Protein AF-A0A1S3JLF3-F1 (afdb_monomer_lite)

Structure (mmCIF, N/CA/C/O backbone):
data_AF-A0A1S3JLF3-F1
#
_entry.id   AF-A0A1S3JLF3-F1
#
loop_
_atom_site.group_PDB
_atom_site.id
_atom_site.type_symbol
_atom_site.label_atom_id
_atom_site.label_alt_id
_atom_site.label_comp_id
_atom_site.label_asym_id
_atom_site.label_entity_id
_atom_site.label_seq_id
_atom_site.pdbx_PDB_ins_code
_atom_site.Cartn_x
_atom_site.Cartn_y
_atom_site.Cartn_z
_atom_site.occupancy
_atom_site.B_iso_or_equiv
_atom_site.auth_seq_id
_atom_site.auth_comp_id
_atom_site.auth_asym_id
_atom_site.auth_atom_id
_atom_site.pdbx_PDB_model_num
ATOM 1 N N . MET A 1 1 ? -11.116 1.726 -3.696 1.00 61.88 1 MET A N 1
ATOM 2 C CA . MET A 1 1 ? -10.533 3.091 -3.744 1.00 61.88 1 MET A CA 1
ATOM 3 C C . MET A 1 1 ? -11.151 3.714 -4.976 1.00 61.88 1 MET A C 1
ATOM 5 O O . MET A 1 1 ? -11.119 3.044 -5.987 1.00 61.88 1 MET A O 1
ATOM 9 N N . GLY A 1 2 ? -11.770 4.895 -4.919 1.00 70.56 2 GLY A N 1
ATOM 10 C CA . GLY A 1 2 ? -12.435 5.440 -6.114 1.00 70.56 2 GLY A CA 1
ATOM 11 C C . GLY A 1 2 ? -11.481 5.612 -7.305 1.00 70.56 2 GLY A C 1
ATOM 12 O O . GLY A 1 2 ? -10.274 5.402 -7.185 1.00 70.56 2 GLY A O 1
ATOM 13 N N . GLU A 1 3 ? -12.021 6.014 -8.448 1.00 77.12 3 GLU A N 1
ATOM 14 C CA . GLU A 1 3 ? -11.218 6.450 -9.591 1.00 77.12 3 GLU A CA 1
ATOM 15 C C . GLU A 1 3 ? -10.230 7.557 -9.171 1.00 77.12 3 GLU A C 1
ATOM 17 O O . GLU A 1 3 ? -10.605 8.509 -8.480 1.00 77.12 3 GLU A O 1
ATOM 22 N N . PHE A 1 4 ? -8.965 7.445 -9.575 1.00 83.88 4 PHE A N 1
ATOM 23 C CA . PHE A 1 4 ? -7.950 8.457 -9.279 1.00 83.88 4 PHE A CA 1
ATOM 24 C C . PHE A 1 4 ? -6.944 8.618 -10.417 1.00 83.88 4 PHE A C 1
ATOM 26 O O . PHE A 1 4 ? -6.690 7.692 -11.189 1.00 83.88 4 PHE A O 1
ATOM 33 N N . ALA A 1 5 ? -6.339 9.803 -10.475 1.00 87.62 5 ALA A N 1
ATOM 34 C CA . ALA A 1 5 ? -5.175 10.095 -11.300 1.00 87.62 5 ALA A CA 1
ATOM 35 C C . ALA A 1 5 ? -3.932 10.172 -10.410 1.00 87.62 5 ALA A C 1
ATOM 37 O O . ALA A 1 5 ? -3.980 10.752 -9.320 1.00 87.62 5 ALA A O 1
ATOM 38 N N . ALA A 1 6 ? -2.833 9.574 -10.858 1.00 88.44 6 ALA A N 1
ATOM 39 C CA . ALA A 1 6 ? -1.569 9.577 -10.136 1.00 88.44 6 ALA A CA 1
ATOM 40 C C . ALA A 1 6 ? -0.388 9.694 -11.097 1.00 88.44 6 ALA A C 1
ATOM 42 O O . ALA A 1 6 ? -0.471 9.320 -12.265 1.00 88.44 6 ALA A O 1
ATOM 43 N N . VAL A 1 7 ? 0.731 10.178 -10.560 1.00 90.56 7 VAL A N 1
ATOM 44 C CA . VAL A 1 7 ? 2.034 10.129 -11.219 1.00 90.56 7 VAL A CA 1
ATOM 45 C C . VAL A 1 7 ? 2.922 9.196 -10.407 1.00 90.56 7 VAL A C 1
ATOM 47 O O . VAL A 1 7 ? 3.246 9.505 -9.260 1.00 90.56 7 VAL A O 1
ATOM 50 N N . LEU A 1 8 ? 3.307 8.054 -10.981 1.00 89.38 8 LEU A N 1
ATOM 51 C CA . LEU A 1 8 ? 4.227 7.102 -10.353 1.00 89.38 8 LEU A CA 1
ATOM 52 C C . LEU A 1 8 ? 5.498 7.014 -11.193 1.00 89.38 8 LEU A C 1
ATOM 54 O O . LEU A 1 8 ? 5.434 6.708 -12.379 1.00 89.38 8 LEU A O 1
ATOM 58 N N . ASN A 1 9 ? 6.652 7.311 -10.593 1.00 85.69 9 ASN A N 1
ATOM 59 C CA . ASN A 1 9 ? 7.952 7.322 -11.281 1.00 85.69 9 ASN A CA 1
ATOM 60 C C . ASN A 1 9 ? 7.961 8.149 -12.586 1.00 85.69 9 ASN A C 1
ATOM 62 O O . ASN A 1 9 ? 8.591 7.769 -13.568 1.00 85.69 9 ASN A O 1
ATOM 66 N N . GLY A 1 10 ? 7.241 9.277 -12.605 1.00 87.88 10 GLY A N 1
ATOM 67 C CA . GLY A 1 10 ? 7.128 10.156 -13.777 1.00 87.88 10 GLY A CA 1
ATOM 68 C C . GLY A 1 10 ? 6.094 9.720 -14.820 1.00 87.88 10 GLY A C 1
ATOM 69 O O . GLY A 1 10 ? 5.922 10.415 -15.816 1.00 87.88 10 GLY A O 1
ATOM 70 N N . VAL A 1 11 ? 5.381 8.613 -14.594 1.00 89.12 11 VAL A N 1
ATOM 71 C CA . VAL A 1 11 ? 4.305 8.135 -15.468 1.00 89.12 11 VAL A CA 1
ATOM 72 C C . VAL A 1 11 ? 2.967 8.606 -14.919 1.00 89.12 11 VAL A C 1
ATOM 74 O O . VAL A 1 11 ? 2.554 8.181 -13.839 1.00 89.12 11 VAL A O 1
ATOM 77 N N . GLU A 1 12 ? 2.296 9.488 -15.654 1.00 90.12 12 GLU A N 1
ATOM 78 C CA . GLU A 1 12 ? 0.919 9.888 -15.366 1.00 90.12 12 GLU A CA 1
ATOM 79 C C . GLU A 1 12 ? -0.052 8.835 -15.894 1.00 90.12 12 GLU A C 1
ATOM 81 O O . GLU A 1 12 ? -0.019 8.482 -17.071 1.00 90.12 12 GLU A O 1
ATOM 86 N N . PHE A 1 13 ? -0.945 8.357 -15.036 1.00 87.62 13 PHE A N 1
ATOM 87 C CA . PHE A 1 13 ? -2.006 7.442 -15.430 1.00 87.62 13 PHE A CA 1
ATOM 88 C C . PHE A 1 13 ? -3.284 7.736 -14.652 1.00 87.62 13 PHE A C 1
ATOM 90 O O . PHE A 1 13 ? -3.270 8.319 -13.562 1.00 87.62 13 PHE A O 1
ATOM 97 N N . ARG A 1 14 ? -4.405 7.304 -15.223 1.00 86.38 14 ARG A N 1
ATOM 98 C CA . ARG A 1 14 ? -5.719 7.403 -14.594 1.00 86.38 14 ARG A CA 1
ATOM 99 C C . ARG A 1 14 ? -6.306 6.016 -14.486 1.00 86.38 14 ARG A C 1
ATOM 101 O O . ARG A 1 14 ? -6.388 5.293 -15.477 1.00 86.38 14 ARG A O 1
ATOM 108 N N . THR A 1 15 ? -6.689 5.651 -13.276 1.00 83.00 15 THR A N 1
ATOM 109 C CA . THR A 1 15 ? -7.354 4.376 -13.031 1.00 83.00 15 THR A CA 1
ATOM 110 C C . THR A 1 15 ? -8.798 4.439 -13.514 1.00 83.00 15 THR A C 1
ATOM 112 O O . THR A 1 15 ? -9.354 5.526 -13.672 1.00 83.00 15 THR A O 1
ATOM 115 N N . ARG A 1 16 ? -9.398 3.274 -13.767 1.00 78.69 16 ARG A N 1
ATOM 116 C CA . ARG A 1 16 ? -10.858 3.158 -13.879 1.00 78.69 16 ARG A CA 1
ATOM 117 C C . ARG A 1 16 ? -11.472 3.200 -12.475 1.00 78.69 16 ARG A C 1
ATOM 119 O O . ARG A 1 16 ? -10.749 3.352 -11.484 1.00 78.69 16 ARG A O 1
ATOM 126 N N . HIS A 1 17 ? -12.788 3.050 -12.350 1.00 78.38 17 HIS A N 1
ATOM 127 C CA . HIS A 1 17 ? -13.365 2.830 -11.024 1.00 78.38 17 HIS A CA 1
ATOM 128 C C . HIS A 1 17 ? -12.768 1.554 -10.411 1.00 78.38 17 HIS A C 1
ATOM 130 O O . HIS A 1 17 ? -12.841 0.486 -11.021 1.00 78.38 17 HIS A O 1
ATOM 136 N N . ASN A 1 18 ? -12.166 1.659 -9.219 1.00 72.81 18 ASN A N 1
ATOM 137 C CA . ASN A 1 18 ? -11.608 0.499 -8.519 1.00 72.81 18 ASN A CA 1
ATOM 138 C C . ASN A 1 18 ? -12.532 0.087 -7.370 1.00 72.81 18 ASN A C 1
ATOM 140 O O . ASN A 1 18 ? -12.678 0.800 -6.367 1.00 72.81 18 ASN A O 1
ATOM 144 N N . ASP A 1 19 ? -13.140 -1.089 -7.494 1.00 67.69 19 ASP A N 1
ATOM 145 C CA . ASP A 1 19 ? -13.949 -1.641 -6.416 1.00 67.69 19 ASP A CA 1
ATOM 146 C C . ASP A 1 19 ? -13.109 -1.895 -5.151 1.00 67.69 19 ASP A C 1
ATOM 148 O O . ASP A 1 19 ? -11.889 -2.073 -5.168 1.00 67.69 19 ASP A O 1
ATOM 152 N N . TYR A 1 20 ? -13.773 -1.851 -3.999 1.00 64.56 20 TYR A N 1
ATOM 153 C CA . TYR A 1 20 ? -13.138 -1.933 -2.686 1.00 64.56 20 TYR A CA 1
ATOM 154 C C . TYR A 1 20 ? -12.968 -3.391 -2.244 1.00 64.56 20 TYR A C 1
ATOM 156 O O . TYR A 1 20 ? -13.627 -3.825 -1.301 1.00 64.56 20 TYR A O 1
ATOM 164 N N . LYS A 1 21 ? -12.085 -4.147 -2.902 1.00 76.38 21 LYS A N 1
ATOM 165 C CA . LYS A 1 21 ? -11.651 -5.454 -2.387 1.00 76.38 21 LYS A CA 1
ATOM 166 C C . LYS A 1 21 ? -10.359 -5.344 -1.587 1.00 76.38 21 LYS A C 1
ATOM 168 O O . LYS A 1 21 ? -9.419 -4.659 -1.983 1.00 76.38 21 LYS A O 1
ATOM 173 N N . PHE A 1 22 ? -10.307 -6.060 -0.467 1.00 84.62 22 PHE A N 1
ATOM 174 C CA . PHE A 1 22 ? -9.083 -6.258 0.306 1.00 84.62 22 PHE A CA 1
ATOM 175 C C . PHE A 1 22 ? -8.376 -7.521 -0.182 1.00 84.62 22 PHE A C 1
ATOM 177 O O . PHE A 1 22 ? -8.539 -8.593 0.392 1.00 84.62 22 PHE A O 1
ATOM 184 N N . VAL A 1 23 ? -7.591 -7.375 -1.245 1.00 90.12 23 VAL A N 1
ATOM 185 C CA . VAL A 1 23 ? -6.806 -8.458 -1.852 1.00 90.12 23 VAL A CA 1
ATOM 186 C C . VAL A 1 23 ? -5.322 -8.314 -1.529 1.00 90.12 23 VAL A C 1
ATOM 188 O O . VAL A 1 23 ? -4.817 -7.206 -1.344 1.00 90.12 23 VAL A O 1
ATOM 191 N N . MET A 1 24 ? -4.615 -9.437 -1.469 1.00 91.94 24 MET A N 1
ATOM 192 C CA . MET A 1 24 ? -3.173 -9.535 -1.251 1.00 91.94 24 MET A CA 1
ATOM 193 C C . MET A 1 24 ? -2.523 -10.451 -2.300 1.00 91.94 24 MET A C 1
ATOM 195 O O . MET A 1 24 ? -3.225 -11.239 -2.931 1.00 91.94 24 MET A O 1
ATOM 199 N N . PRO A 1 25 ? -1.194 -10.389 -2.503 1.00 92.31 25 PRO A N 1
ATOM 200 C CA . PRO A 1 25 ? -0.485 -11.373 -3.323 1.00 92.31 25 PRO A CA 1
ATOM 201 C C . PRO A 1 25 ? -0.684 -12.800 -2.793 1.00 92.31 25 PRO A C 1
ATOM 203 O O . PRO A 1 25 ? -0.712 -13.008 -1.576 1.00 92.31 25 PRO A O 1
ATOM 206 N N . CYS A 1 26 ? -0.763 -13.790 -3.683 1.00 92.44 26 CYS A N 1
ATOM 207 C CA . CYS A 1 26 ? -0.945 -15.189 -3.291 1.00 92.44 26 CYS A CA 1
ATOM 208 C C . CYS A 1 26 ? 0.161 -15.683 -2.347 1.00 92.44 26 CYS A C 1
ATOM 210 O O . CYS A 1 26 ? 1.356 -15.525 -2.608 1.00 92.44 26 CYS A O 1
ATOM 212 N N . ARG A 1 27 ? -0.210 -16.347 -1.247 1.00 91.38 27 ARG A N 1
ATOM 213 C CA . ARG A 1 27 ? 0.778 -16.824 -0.252 1.00 91.38 27 ARG A CA 1
ATOM 214 C C . ARG A 1 27 ? 1.584 -18.023 -0.721 1.00 91.38 27 ARG A C 1
ATOM 216 O O . ARG A 1 27 ? 2.700 -18.230 -0.253 1.00 91.38 27 ARG A O 1
ATOM 223 N N . ARG A 1 28 ? 0.977 -18.864 -1.561 1.00 91.75 28 ARG A N 1
ATOM 224 C CA . ARG A 1 28 ? 1.501 -20.194 -1.919 1.00 91.75 28 ARG A CA 1
ATOM 225 C C . ARG A 1 28 ? 1.834 -20.350 -3.398 1.00 91.75 28 ARG A C 1
ATOM 227 O O . ARG A 1 28 ? 2.591 -21.256 -3.727 1.00 91.75 28 ARG A O 1
ATOM 234 N N . SER A 1 29 ? 1.289 -19.498 -4.265 1.00 89.88 29 SER A N 1
ATOM 235 C CA . SER A 1 29 ? 1.547 -19.560 -5.703 1.00 89.88 29 SER A CA 1
ATOM 236 C C . SER A 1 29 ? 2.646 -18.581 -6.118 1.00 89.88 29 SER A C 1
ATOM 238 O O . SER A 1 29 ? 2.734 -17.474 -5.585 1.00 89.88 29 SER A O 1
ATOM 240 N N . LYS A 1 30 ? 3.468 -19.001 -7.083 1.00 85.25 30 LYS A N 1
ATOM 241 C CA . LYS A 1 30 ? 4.426 -18.153 -7.810 1.00 85.25 30 LYS A CA 1
ATOM 242 C C . LYS A 1 30 ? 3.855 -17.632 -9.128 1.00 85.25 30 LYS A C 1
ATOM 244 O O . LYS A 1 30 ? 4.580 -16.993 -9.880 1.00 85.25 30 LYS A O 1
ATOM 249 N N . ASP A 1 31 ? 2.591 -17.930 -9.423 1.00 86.94 31 ASP A N 1
ATOM 250 C CA . ASP A 1 31 ? 1.962 -17.486 -10.659 1.00 86.94 31 ASP A CA 1
ATOM 251 C C . ASP A 1 31 ? 1.945 -15.960 -10.690 1.00 86.94 31 ASP A C 1
ATOM 253 O O . ASP A 1 31 ? 1.540 -15.294 -9.728 1.00 86.94 31 ASP A O 1
ATOM 257 N N . PHE A 1 32 ? 2.422 -15.414 -11.800 1.00 83.75 32 PHE A N 1
ATOM 258 C CA . PHE A 1 32 ? 2.527 -13.981 -12.000 1.00 83.75 32 PHE A CA 1
ATOM 259 C C . PHE A 1 32 ? 1.159 -13.317 -11.797 1.00 83.75 32 PHE A C 1
ATOM 261 O O . PHE A 1 32 ? 0.152 -13.798 -12.309 1.00 83.75 32 PHE A O 1
ATOM 268 N N . HIS A 1 33 ? 1.126 -12.231 -11.018 1.00 84.25 33 HIS A N 1
ATOM 269 C CA . HIS A 1 33 ? -0.097 -11.489 -10.646 1.00 84.25 33 HIS A CA 1
ATOM 270 C C . HIS A 1 33 ? -1.132 -12.248 -9.815 1.00 84.25 33 HIS A C 1
ATOM 272 O O . HIS A 1 33 ? -2.201 -11.697 -9.568 1.00 84.25 33 HIS A O 1
ATOM 278 N N . CYS A 1 34 ? -0.840 -13.449 -9.323 1.00 88.44 34 CYS A N 1
ATOM 279 C CA . CYS A 1 34 ? -1.793 -14.162 -8.481 1.00 88.44 34 CYS A CA 1
ATOM 280 C C . CYS A 1 34 ? -2.175 -13.330 -7.244 1.00 88.44 34 CYS A C 1
ATOM 282 O O . CYS A 1 34 ? -1.322 -12.913 -6.450 1.00 88.44 34 CYS A O 1
ATOM 284 N N . THR A 1 35 ? -3.476 -13.124 -7.064 1.00 89.88 35 THR A N 1
ATOM 285 C CA . THR A 1 35 ? -4.066 -12.452 -5.906 1.00 89.88 35 THR A CA 1
ATOM 286 C C . THR A 1 35 ? -5.000 -13.392 -5.151 1.00 89.88 35 THR A C 1
ATOM 288 O O . THR A 1 35 ? -5.595 -14.310 -5.711 1.00 89.88 35 THR A O 1
ATOM 291 N N . GLU A 1 36 ? -5.125 -13.165 -3.850 1.00 91.69 36 GLU A N 1
ATOM 292 C CA . GLU A 1 36 ? -6.079 -13.842 -2.975 1.00 91.69 36 GLU A CA 1
ATOM 293 C C . GLU A 1 36 ? -6.720 -12.821 -2.026 1.00 91.69 36 GLU A C 1
ATOM 295 O O . GLU A 1 36 ? -6.126 -11.781 -1.722 1.00 91.69 36 GLU A O 1
ATOM 300 N N . ASP A 1 37 ? -7.925 -13.102 -1.536 1.00 91.56 37 ASP A N 1
ATOM 301 C CA . ASP A 1 37 ? -8.560 -12.255 -0.525 1.00 91.56 37 ASP A CA 1
ATOM 302 C C . ASP A 1 37 ? -7.759 -12.275 0.782 1.00 91.56 37 ASP A C 1
ATOM 304 O O . ASP A 1 37 ? -7.288 -13.322 1.241 1.00 91.56 37 ASP A O 1
ATOM 308 N N . ILE A 1 38 ? -7.638 -11.114 1.431 1.00 90.50 38 ILE A N 1
ATOM 309 C CA . ILE A 1 38 ? -7.085 -11.055 2.782 1.00 90.50 38 ILE A CA 1
ATOM 310 C C . ILE A 1 38 ? -8.050 -11.802 3.707 1.00 90.50 38 ILE A C 1
ATOM 312 O O . ILE A 1 38 ? -9.204 -11.388 3.846 1.00 90.50 38 ILE A O 1
ATOM 316 N N . PRO A 1 39 ? -7.602 -12.874 4.385 1.00 88.44 39 PRO A N 1
ATOM 317 C CA . PRO A 1 39 ? -8.471 -13.625 5.265 1.00 88.44 39 PRO A CA 1
ATOM 318 C C . PRO A 1 39 ? -8.900 -12.736 6.423 1.00 88.44 39 PRO A C 1
ATOM 320 O O . PRO A 1 39 ? -8.069 -12.111 7.096 1.00 88.44 39 PRO A O 1
ATOM 323 N N . PHE A 1 40 ? -10.205 -12.715 6.671 1.00 88.31 40 PHE A N 1
ATOM 324 C CA . PHE A 1 40 ? -10.742 -12.087 7.862 1.00 88.31 40 PHE A CA 1
ATOM 325 C C . PHE A 1 40 ? -10.176 -12.781 9.104 1.00 88.31 40 PHE A C 1
ATOM 327 O O . PHE A 1 40 ? -10.032 -14.007 9.117 1.00 88.31 40 PHE A O 1
ATOM 334 N N . PRO A 1 41 ? -9.830 -12.018 10.149 1.00 89.31 41 PRO A N 1
ATOM 335 C CA . PRO A 1 41 ? -9.389 -12.615 11.392 1.00 89.31 41 PRO A CA 1
ATOM 336 C C . PRO A 1 41 ? -10.529 -13.403 12.036 1.00 89.31 41 PRO A C 1
ATOM 338 O O . 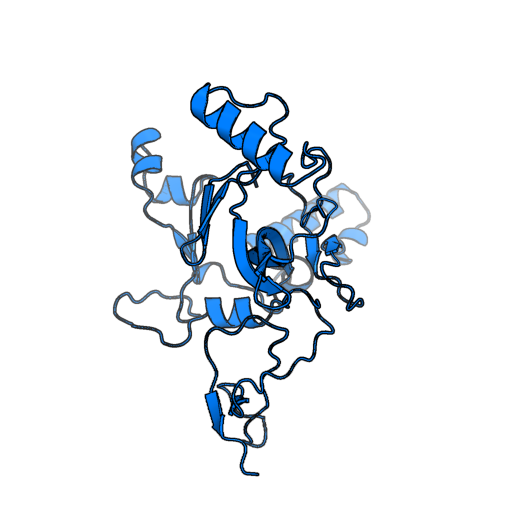PRO A 1 41 ? -11.695 -13.006 11.977 1.00 89.31 41 PRO A O 1
ATOM 341 N N . ASP A 1 42 ? -10.176 -14.502 12.697 1.00 90.94 42 ASP A N 1
ATOM 342 C CA . ASP A 1 42 ? -11.134 -15.255 13.493 1.00 90.94 42 ASP A CA 1
ATOM 343 C C . ASP A 1 42 ? -11.682 -14.404 14.643 1.00 90.94 42 ASP A C 1
ATOM 345 O O . ASP A 1 42 ? -10.987 -13.575 15.231 1.00 90.94 42 ASP A O 1
ATOM 349 N N . VAL A 1 43 ? -12.944 -14.638 15.004 1.00 91.62 43 VAL A N 1
ATOM 350 C CA . VAL A 1 43 ? -13.515 -14.045 16.218 1.00 91.62 43 VAL A CA 1
ATOM 351 C C . VAL A 1 43 ? -12.820 -14.663 17.441 1.00 91.62 43 VAL A C 1
ATOM 353 O O . VAL A 1 43 ? -12.761 -15.899 17.510 1.00 91.62 43 VAL A O 1
ATOM 356 N N . PRO A 1 44 ? -12.355 -13.851 18.415 1.00 93.81 44 PRO A N 1
ATOM 357 C CA . PRO A 1 44 ? -11.697 -14.353 19.617 1.00 93.81 44 PRO A CA 1
ATOM 358 C C . PRO A 1 44 ? -12.522 -15.446 20.323 1.00 93.81 44 PRO A C 1
ATOM 360 O O . PRO A 1 44 ? -13.734 -15.263 20.510 1.00 93.81 44 PRO A O 1
ATOM 363 N N . PRO A 1 45 ? -11.919 -16.577 20.742 1.00 93.94 45 PRO A N 1
ATOM 364 C CA . PRO A 1 45 ? -12.623 -17.642 21.454 1.00 93.94 45 PRO A CA 1
ATOM 365 C C . PRO A 1 45 ? -13.336 -17.151 22.716 1.00 93.94 45 PRO A C 1
ATOM 367 O O . PRO A 1 45 ? -14.410 -17.642 23.045 1.00 93.94 45 PRO A O 1
ATOM 370 N N . GLU A 1 46 ? -12.789 -16.140 23.391 1.00 92.50 46 GLU A N 1
ATOM 371 C CA . GLU A 1 46 ? -13.373 -15.509 24.576 1.00 92.50 46 GLU A CA 1
ATOM 372 C C . GLU A 1 46 ? -14.750 -14.904 24.293 1.00 92.50 46 GLU A C 1
ATOM 374 O O . GLU A 1 46 ? -15.597 -14.879 25.184 1.00 92.50 46 GLU A O 1
ATOM 379 N N . VAL A 1 47 ? -14.983 -14.455 23.054 1.00 93.56 47 VAL A N 1
ATOM 380 C CA . VAL A 1 47 ? -16.295 -14.012 22.580 1.00 93.56 47 VAL A CA 1
ATOM 381 C C . VAL A 1 47 ? -17.160 -15.233 22.279 1.00 93.56 47 VAL A C 1
ATOM 383 O O . VAL A 1 47 ? -18.241 -15.349 22.841 1.00 93.56 47 VAL A O 1
ATOM 386 N N . LYS A 1 48 ? -16.690 -16.180 21.452 1.00 92.69 48 LYS A N 1
ATOM 387 C CA . LYS A 1 48 ? -17.494 -17.351 21.033 1.00 92.69 48 LYS A CA 1
ATOM 388 C C . LYS A 1 48 ? -17.968 -18.219 22.206 1.00 92.69 48 LYS A C 1
ATOM 390 O O . LYS A 1 48 ? -19.051 -18.788 22.134 1.00 92.69 48 LYS A O 1
ATOM 395 N N . ASN A 1 49 ? -17.184 -18.289 23.279 1.00 95.00 49 ASN A N 1
ATOM 396 C CA . ASN A 1 49 ? -17.454 -19.128 24.445 1.00 95.00 49 ASN A CA 1
ATOM 397 C C . ASN A 1 49 ? -18.469 -18.523 25.433 1.00 95.00 49 ASN A C 1
ATOM 399 O O . ASN A 1 49 ? -18.785 -19.163 26.436 1.00 95.00 49 ASN A O 1
ATOM 403 N N . LYS A 1 50 ? -18.976 -17.302 25.203 1.00 95.12 50 LYS A N 1
ATOM 404 C CA . LYS A 1 50 ? -20.044 -16.732 26.042 1.00 95.12 50 LYS A CA 1
ATOM 405 C C . LYS A 1 50 ? -21.379 -17.422 25.773 1.00 95.12 50 LYS A C 1
ATOM 407 O O . LYS A 1 50 ? -21.676 -17.786 24.635 1.00 95.12 50 LYS A O 1
ATOM 412 N N . ALA A 1 51 ? -22.195 -17.555 26.818 1.00 94.50 51 ALA A N 1
ATOM 413 C CA . ALA A 1 51 ? -23.432 -18.331 26.774 1.00 94.50 51 ALA A CA 1
ATOM 414 C C . ALA A 1 51 ? -24.567 -17.612 26.028 1.00 94.50 51 ALA A C 1
ATOM 416 O O . ALA A 1 51 ? -25.419 -18.264 25.427 1.00 94.50 51 ALA A O 1
ATOM 417 N N . THR A 1 52 ? -24.588 -16.276 26.056 1.00 96.25 52 THR A N 1
ATOM 418 C CA . THR A 1 52 ? -25.639 -15.469 25.419 1.00 96.25 52 THR A CA 1
ATOM 419 C C . THR A 1 52 ? -25.073 -14.493 24.396 1.00 96.25 52 THR A C 1
ATOM 421 O O . THR A 1 52 ? -23.960 -13.989 24.539 1.00 96.25 52 THR A O 1
ATOM 424 N N . VAL A 1 53 ? -25.869 -14.153 23.380 1.00 94.81 53 VAL A N 1
ATOM 425 C CA . VAL A 1 53 ? -25.489 -13.166 22.353 1.00 94.81 53 VAL A CA 1
ATOM 426 C C . VAL A 1 53 ? -25.181 -11.800 22.980 1.00 94.81 53 VAL A C 1
ATOM 428 O O . VAL A 1 53 ? -24.270 -11.101 22.547 1.00 94.81 53 VAL A O 1
ATOM 431 N N . GLN A 1 54 ? -25.897 -11.413 24.036 1.00 96.56 54 GLN A N 1
ATOM 432 C CA . GLN A 1 54 ? -25.673 -10.158 24.752 1.00 96.56 54 GLN A CA 1
ATOM 433 C C . GLN A 1 54 ? -24.291 -10.127 25.417 1.00 96.56 54 GLN A C 1
ATOM 435 O O . GLN A 1 54 ? -23.594 -9.115 25.329 1.00 96.56 54 GLN A O 1
ATOM 440 N N . GLU A 1 55 ? -23.867 -11.235 26.028 1.00 95.62 55 GLU A N 1
ATOM 441 C CA . GLU A 1 55 ? -22.522 -11.378 26.591 1.00 95.62 55 GLU A CA 1
ATOM 442 C C . GLU A 1 55 ? -21.446 -11.415 25.503 1.00 95.62 55 GLU A C 1
ATOM 444 O O . GLU A 1 55 ? -20.392 -10.806 25.683 1.00 95.62 55 GLU A O 1
ATOM 449 N N . GLN A 1 56 ? -21.713 -12.055 24.358 1.00 95.56 56 GLN A N 1
ATOM 450 C CA . GLN A 1 56 ? -20.813 -12.021 23.198 1.00 95.56 56 GLN A CA 1
ATOM 451 C C . GLN A 1 56 ? -20.595 -10.582 22.713 1.00 95.56 56 GLN A C 1
ATOM 453 O O . GLN A 1 56 ? -19.460 -10.156 22.504 1.00 95.56 56 GLN A O 1
ATOM 458 N N . ILE A 1 57 ? -21.671 -9.795 22.589 1.00 95.56 57 ILE A N 1
ATOM 459 C CA . ILE A 1 57 ? -21.598 -8.381 22.196 1.00 95.56 57 ILE A CA 1
ATOM 460 C C . ILE A 1 57 ? -20.831 -7.564 23.241 1.00 95.56 57 ILE A C 1
ATOM 462 O O . ILE A 1 57 ? -20.014 -6.717 22.876 1.00 95.56 57 ILE A O 1
ATOM 466 N N . ALA A 1 58 ? -21.096 -7.782 24.531 1.00 96.12 58 ALA A N 1
ATOM 467 C CA . ALA A 1 58 ? -20.400 -7.085 25.608 1.00 96.12 58 ALA A CA 1
ATOM 468 C C . ALA A 1 58 ? -18.894 -7.390 25.592 1.00 96.12 58 ALA A C 1
ATOM 470 O O . ALA A 1 58 ? -18.087 -6.468 25.669 1.00 96.12 58 ALA A O 1
ATOM 471 N N . GLU A 1 59 ? -18.519 -8.653 25.398 1.00 96.00 59 GLU A N 1
ATOM 472 C CA . GLU A 1 59 ? -17.125 -9.079 25.286 1.00 96.00 59 GLU A CA 1
ATOM 473 C C . GLU A 1 59 ? -16.453 -8.486 24.044 1.00 96.00 59 GLU A C 1
ATOM 475 O O . GLU A 1 59 ? -15.369 -7.917 24.134 1.00 96.00 59 GLU A O 1
ATOM 480 N N . MET A 1 60 ? -17.119 -8.521 22.888 1.00 95.31 60 MET A N 1
ATOM 481 C CA . MET A 1 60 ? -16.572 -7.942 21.661 1.00 95.31 60 MET A CA 1
ATOM 482 C C . MET A 1 60 ? -16.351 -6.424 21.790 1.00 95.31 60 MET A C 1
ATOM 484 O O . MET A 1 60 ? -15.374 -5.888 21.266 1.00 95.31 60 MET A O 1
ATOM 488 N N . LYS A 1 61 ? -17.206 -5.710 22.537 1.00 95.50 61 LYS A N 1
ATOM 489 C CA . LYS A 1 61 ? -16.986 -4.287 22.853 1.00 95.50 61 LYS A CA 1
ATOM 490 C C . LYS A 1 61 ? -15.706 -4.066 23.659 1.00 95.50 61 LYS A C 1
ATOM 492 O O . LYS A 1 61 ? -15.035 -3.064 23.423 1.00 95.50 61 LYS A O 1
ATOM 497 N N . GLU A 1 62 ? -15.352 -4.967 24.572 1.00 95.69 62 GLU A N 1
ATOM 498 C CA . GLU A 1 62 ? -14.094 -4.882 25.323 1.00 95.69 62 GLU A CA 1
ATOM 499 C C . GLU A 1 62 ? -12.874 -5.068 24.411 1.00 95.69 62 GLU A C 1
ATOM 501 O O . GLU A 1 62 ? -11.920 -4.299 24.518 1.00 95.69 62 GLU A O 1
ATOM 506 N N . TRP A 1 63 ? -12.938 -5.978 23.432 1.00 95.38 63 TRP A N 1
ATOM 507 C CA . TRP A 1 63 ? -11.905 -6.107 22.394 1.00 95.38 63 TRP A CA 1
ATOM 508 C C . TRP A 1 63 ? -11.734 -4.823 21.571 1.00 95.38 63 TRP A C 1
ATOM 510 O O . TRP A 1 63 ? -10.612 -4.358 21.371 1.00 95.38 63 TRP A O 1
ATOM 520 N N . PHE A 1 64 ? -12.835 -4.193 21.148 1.00 94.88 64 PHE A N 1
ATOM 521 C CA . PHE A 1 64 ? -12.769 -2.914 20.432 1.00 94.88 64 PHE A CA 1
ATOM 522 C C . PHE A 1 64 ? -12.241 -1.766 21.301 1.00 94.88 64 PHE A C 1
ATOM 524 O O . PHE A 1 64 ? -11.511 -0.910 20.798 1.00 94.88 64 PHE A O 1
ATOM 531 N N . LYS A 1 65 ? -12.580 -1.728 22.597 1.00 94.94 65 LYS A N 1
ATOM 532 C CA . LYS A 1 65 ? -12.025 -0.744 23.541 1.00 94.94 65 LYS A CA 1
ATOM 533 C C . LYS A 1 65 ? -10.521 -0.937 23.725 1.00 94.94 65 LYS A C 1
ATOM 535 O O . LYS A 1 65 ? -9.793 0.052 23.684 1.00 94.94 65 LYS A O 1
ATOM 540 N N . ALA A 1 66 ? -10.066 -2.181 23.877 1.00 94.81 66 ALA A N 1
ATOM 541 C CA . ALA A 1 66 ? -8.649 -2.516 23.981 1.00 94.81 66 ALA A CA 1
ATOM 542 C C . ALA A 1 66 ? -7.877 -2.074 22.729 1.00 94.81 66 ALA A C 1
ATOM 544 O O . ALA A 1 66 ? -6.869 -1.384 22.849 1.00 94.81 66 ALA A O 1
ATOM 545 N N . TRP A 1 67 ? -8.402 -2.355 21.530 1.00 93.62 67 TRP A N 1
ATOM 546 C CA . TRP A 1 67 ? -7.815 -1.881 20.270 1.00 93.62 67 TRP A CA 1
ATOM 547 C C . TRP A 1 67 ? -7.783 -0.348 20.170 1.00 93.62 67 TRP A C 1
ATOM 549 O O . TRP A 1 67 ? -6.737 0.232 19.874 1.00 93.62 67 TRP A O 1
ATOM 559 N N . LYS A 1 68 ? -8.903 0.324 20.475 1.00 92.12 68 LYS A N 1
ATOM 560 C CA . LYS A 1 68 ? -9.007 1.792 20.440 1.00 92.12 68 LYS A CA 1
ATOM 561 C C . LYS A 1 68 ? -7.995 2.464 21.371 1.00 92.12 68 LYS A C 1
ATOM 563 O O . LYS A 1 68 ? -7.398 3.468 20.993 1.00 92.12 68 LYS A O 1
ATOM 568 N N . ASN A 1 69 ? -7.822 1.920 22.573 1.00 93.31 69 ASN A N 1
ATOM 569 C CA . ASN A 1 69 ? -6.913 2.455 23.587 1.00 93.31 69 ASN A CA 1
ATOM 570 C C . ASN A 1 69 ? -5.490 1.885 23.475 1.00 93.31 69 ASN A C 1
ATOM 572 O O . ASN A 1 69 ? -4.629 2.263 24.262 1.00 93.31 69 ASN A O 1
ATOM 576 N N . GLN A 1 70 ? -5.244 0.991 22.512 1.00 91.81 70 GLN A N 1
ATOM 577 C CA . GLN A 1 70 ? -3.977 0.287 22.312 1.00 91.81 70 GLN A CA 1
ATOM 578 C C . GLN A 1 70 ? -3.496 -0.485 23.560 1.00 91.81 70 GLN A C 1
ATOM 580 O O . GLN A 1 70 ? -2.300 -0.721 23.729 1.00 91.81 70 GLN A O 1
ATOM 585 N N . ASP A 1 71 ? -4.427 -0.933 24.408 1.00 93.06 71 ASP A N 1
ATOM 586 C CA . ASP A 1 71 ? -4.143 -1.652 25.653 1.00 93.06 71 ASP A CA 1
ATOM 587 C C . ASP A 1 71 ? -4.111 -3.169 25.426 1.00 93.06 71 ASP A C 1
ATOM 589 O O . ASP A 1 71 ? -5.145 -3.828 25.314 1.00 93.06 71 ASP A O 1
ATOM 593 N N . LYS A 1 72 ? -2.896 -3.723 25.373 1.00 91.31 72 LYS A N 1
ATOM 594 C CA . LYS A 1 72 ? -2.647 -5.160 25.168 1.00 91.31 72 LYS A CA 1
ATOM 595 C C . LYS A 1 72 ? -2.807 -5.984 26.449 1.00 91.31 72 LYS A C 1
ATOM 597 O O . LYS A 1 72 ? -2.873 -7.206 26.368 1.00 91.31 72 LYS A O 1
ATOM 602 N N . SER A 1 73 ? -2.846 -5.337 27.618 1.00 91.81 73 SER A N 1
ATOM 603 C CA . SER A 1 73 ? -2.893 -6.017 28.918 1.00 91.81 73 SER A CA 1
ATOM 604 C C . SER A 1 73 ? -4.288 -6.549 29.251 1.00 91.81 73 SER A C 1
ATOM 606 O O . SER A 1 73 ? -4.412 -7.635 29.812 1.00 91.81 73 SER A O 1
ATOM 608 N N . HIS A 1 74 ? -5.337 -5.821 28.853 1.00 88.44 74 HIS A N 1
ATOM 609 C CA . HIS A 1 74 ? -6.730 -6.229 29.056 1.00 88.44 74 HIS A CA 1
ATOM 610 C C . HIS A 1 74 ? -7.163 -7.312 28.061 1.00 88.44 74 HIS A C 1
ATOM 612 O O . HIS A 1 74 ? -7.616 -8.396 28.438 1.00 88.44 74 HIS A O 1
ATOM 618 N N . ARG A 1 75 ? -6.997 -7.027 26.765 1.00 91.38 75 ARG A N 1
ATOM 619 C CA . ARG A 1 75 ? -7.255 -7.951 25.656 1.00 91.38 75 ARG A CA 1
ATOM 620 C C . ARG A 1 75 ? -6.175 -7.753 24.603 1.00 91.38 75 ARG A C 1
ATOM 622 O O . ARG A 1 75 ? -6.060 -6.671 24.032 1.00 91.38 75 ARG A O 1
ATOM 629 N N . ASP A 1 76 ? -5.403 -8.798 24.324 1.00 92.88 76 ASP A N 1
ATOM 630 C CA . ASP A 1 76 ? -4.341 -8.736 23.319 1.00 92.88 76 ASP A CA 1
ATOM 631 C C . ASP A 1 76 ? -4.922 -8.748 21.897 1.00 92.88 76 ASP A C 1
ATOM 633 O O . ASP A 1 76 ? -4.962 -9.774 21.210 1.00 92.88 76 ASP A O 1
ATOM 637 N N . TYR A 1 77 ? -5.407 -7.581 21.468 1.00 92.44 77 TYR A N 1
ATOM 638 C CA . TYR A 1 77 ? -6.045 -7.372 20.172 1.00 92.44 77 TYR A CA 1
ATOM 639 C C . TYR A 1 77 ? -5.112 -7.671 18.997 1.00 92.44 77 TYR A C 1
ATOM 641 O O . TYR A 1 77 ? -5.608 -7.965 17.914 1.00 92.44 77 TYR A O 1
ATOM 649 N N . THR A 1 78 ? -3.788 -7.657 19.185 1.00 91.06 78 THR A N 1
ATOM 650 C CA . THR A 1 78 ? -2.808 -7.807 18.092 1.00 91.06 78 THR A CA 1
ATOM 651 C C . THR A 1 78 ? -2.912 -9.149 17.364 1.00 91.06 78 THR A C 1
ATOM 653 O O . THR A 1 78 ? -2.545 -9.262 16.195 1.00 91.06 78 THR A O 1
ATOM 656 N N . LYS A 1 79 ? -3.482 -10.162 18.027 1.00 90.12 79 LYS A N 1
ATOM 657 C CA . LYS A 1 79 ? -3.730 -11.493 17.458 1.00 90.12 79 LYS A CA 1
ATOM 658 C C . LYS A 1 79 ? -4.792 -11.486 16.357 1.00 90.12 79 LYS A C 1
ATOM 660 O O . LYS A 1 79 ? -4.680 -12.251 15.400 1.00 90.12 79 LYS A O 1
ATOM 665 N N . TYR A 1 80 ? -5.796 -10.621 16.488 1.00 91.19 80 TYR A N 1
ATOM 666 C CA . TYR A 1 80 ? -6.982 -10.604 15.626 1.00 91.19 80 TYR A CA 1
ATOM 667 C C . TYR A 1 80 ? -7.074 -9.318 14.795 1.00 91.19 80 TYR A C 1
ATOM 669 O O . TYR A 1 80 ? -7.435 -9.346 13.627 1.00 91.19 80 TYR A O 1
ATOM 677 N N . PHE A 1 81 ? -6.692 -8.175 15.354 1.00 90.81 81 PHE A N 1
ATOM 678 C CA . PHE A 1 81 ? -6.769 -6.870 14.708 1.00 90.81 81 PHE A CA 1
ATOM 679 C C . PHE A 1 81 ? -5.421 -6.556 14.066 1.00 90.81 81 PHE A C 1
ATOM 681 O O . PHE A 1 81 ? -4.567 -5.906 14.667 1.00 90.81 81 PHE A O 1
ATOM 688 N N . LYS A 1 82 ? -5.214 -7.059 12.847 1.00 89.19 82 LYS A N 1
ATOM 689 C CA . LYS A 1 82 ? -3.974 -6.833 12.097 1.00 89.19 82 LYS A CA 1
ATOM 690 C C . LYS A 1 82 ? -4.029 -5.523 11.323 1.00 89.19 82 LYS A C 1
ATOM 692 O O . LYS A 1 82 ? -5.019 -5.224 10.657 1.00 89.19 82 LYS A O 1
ATOM 697 N N . ALA A 1 83 ? -2.937 -4.769 11.378 1.00 90.62 83 ALA A N 1
ATOM 698 C CA . ALA A 1 83 ? -2.740 -3.625 10.503 1.00 90.62 83 ALA A CA 1
ATOM 699 C C . ALA A 1 83 ? -2.487 -4.112 9.066 1.00 90.62 83 ALA A C 1
ATOM 701 O O . ALA A 1 83 ? -1.629 -4.964 8.834 1.00 90.62 83 ALA A O 1
ATOM 702 N N . ASN A 1 84 ? -3.228 -3.559 8.107 1.00 91.88 84 ASN A N 1
ATOM 703 C CA . ASN A 1 84 ? -3.051 -3.832 6.684 1.00 91.88 84 ASN A CA 1
ATOM 704 C C . ASN A 1 84 ? -2.493 -2.584 5.999 1.00 91.88 84 ASN A C 1
ATOM 706 O O . ASN A 1 84 ? -3.063 -1.500 6.130 1.00 91.88 84 ASN A O 1
ATOM 710 N N . LEU A 1 85 ? -1.400 -2.741 5.256 1.00 92.69 85 LEU A N 1
ATOM 711 C CA . LEU A 1 85 ? -0.823 -1.690 4.428 1.00 92.69 85 LEU A CA 1
ATOM 712 C C . LEU A 1 85 ? -1.285 -1.879 2.986 1.00 92.69 85 LEU A C 1
ATOM 714 O O . LEU A 1 85 ? -0.934 -2.873 2.356 1.00 92.69 85 LEU A O 1
ATOM 718 N N . CYS A 1 86 ? -2.069 -0.937 2.470 1.00 91.94 86 CYS A N 1
ATOM 719 C CA . CYS A 1 86 ? -2.488 -0.931 1.073 1.00 91.94 86 CYS A CA 1
ATOM 720 C C . CYS A 1 86 ? -1.573 -0.041 0.237 1.00 91.94 86 CYS A C 1
ATOM 722 O O . CYS A 1 86 ? -1.203 1.053 0.664 1.00 91.94 86 CYS A O 1
ATOM 724 N N . TYR A 1 87 ? -1.212 -0.523 -0.945 1.00 90.88 87 TYR A N 1
ATOM 725 C CA . TYR A 1 87 ? -0.229 0.083 -1.827 1.00 90.88 87 TYR A CA 1
ATOM 726 C C . TYR A 1 87 ? -0.681 -0.002 -3.285 1.00 90.88 87 TYR A C 1
ATOM 728 O O . TYR A 1 87 ? -1.499 -0.839 -3.672 1.00 90.88 87 TYR A O 1
ATOM 736 N N . LEU A 1 88 ? -0.132 0.905 -4.085 1.00 89.75 88 LEU A N 1
ATOM 737 C CA . LEU A 1 88 ? -0.308 0.958 -5.526 1.00 89.75 88 LEU A CA 1
ATOM 738 C C . LEU A 1 88 ? 0.998 0.503 -6.169 1.00 89.75 88 LEU A C 1
ATOM 740 O O . LEU A 1 88 ? 2.028 1.152 -5.993 1.00 89.75 88 LEU A O 1
ATOM 744 N N . GLU A 1 89 ? 0.955 -0.602 -6.901 1.00 88.56 89 GLU A N 1
ATOM 745 C CA . GLU A 1 89 ? 2.064 -1.022 -7.752 1.00 88.56 89 GLU A CA 1
ATOM 746 C C . GLU A 1 89 ? 1.775 -0.579 -9.184 1.00 88.56 89 GLU A C 1
ATOM 748 O O . GLU A 1 89 ? 0.671 -0.787 -9.686 1.00 88.56 89 GLU A O 1
ATOM 753 N N . GLY A 1 90 ? 2.777 -0.003 -9.847 1.00 88.69 90 GLY A N 1
ATOM 754 C CA . GLY A 1 90 ? 2.764 0.245 -11.282 1.00 88.69 90 GLY A CA 1
ATOM 755 C C . GLY A 1 90 ? 4.019 -0.323 -11.936 1.00 88.69 90 GLY A C 1
ATOM 756 O O . GLY A 1 90 ? 5.106 -0.247 -11.360 1.00 88.69 90 GLY A O 1
ATOM 757 N N . ALA A 1 91 ? 3.866 -0.920 -13.113 1.00 88.12 91 ALA A N 1
ATOM 758 C CA . ALA A 1 91 ? 4.965 -1.512 -13.862 1.00 88.12 91 ALA A CA 1
ATOM 759 C C . ALA A 1 91 ? 4.719 -1.442 -15.370 1.00 88.12 91 ALA A C 1
ATOM 761 O O . ALA A 1 91 ? 3.585 -1.563 -15.836 1.00 88.12 91 ALA A O 1
ATOM 762 N N . TRP A 1 92 ? 5.808 -1.326 -16.128 1.00 86.94 92 TRP A N 1
ATOM 763 C CA . TRP A 1 92 ? 5.795 -1.551 -17.568 1.00 86.94 92 TRP A CA 1
ATOM 764 C C . TRP A 1 92 ? 5.731 -3.050 -17.848 1.00 86.94 92 TRP A C 1
ATOM 766 O O . TRP A 1 92 ? 6.551 -3.811 -17.336 1.00 86.94 92 TRP A O 1
ATOM 776 N N . MET A 1 93 ? 4.767 -3.479 -18.654 1.00 81.62 93 MET A N 1
ATOM 777 C CA . MET A 1 93 ? 4.616 -4.869 -19.078 1.00 81.62 93 MET A CA 1
ATOM 778 C C . MET A 1 93 ? 4.544 -4.943 -20.595 1.00 81.62 93 MET A C 1
ATOM 780 O O . MET A 1 93 ? 4.132 -3.989 -21.255 1.00 81.62 93 MET A O 1
ATOM 784 N N . LYS A 1 94 ? 4.986 -6.065 -21.160 1.00 78.06 94 LYS A N 1
ATOM 785 C CA . LYS A 1 94 ? 4.942 -6.272 -22.605 1.00 78.06 94 LYS A CA 1
ATOM 786 C C . LYS A 1 94 ? 3.491 -6.215 -23.076 1.00 78.06 94 LYS A C 1
ATOM 788 O O . LYS A 1 94 ? 2.629 -6.859 -22.487 1.00 78.06 94 LYS A O 1
ATOM 793 N N . SER A 1 95 ? 3.239 -5.455 -24.135 1.00 66.31 95 SER A N 1
ATOM 794 C CA . SER A 1 95 ? 1.927 -5.401 -24.771 1.00 66.31 95 SER A CA 1
ATOM 795 C C . SER A 1 95 ? 1.641 -6.762 -25.425 1.00 66.31 95 SER A C 1
ATOM 797 O O . SER A 1 95 ? 2.233 -7.108 -26.449 1.00 66.31 95 SER A O 1
ATOM 799 N N . SER A 1 96 ? 0.803 -7.588 -24.793 1.00 60.38 96 SER A N 1
ATOM 800 C CA . SER A 1 96 ? 0.239 -8.803 -25.398 1.00 60.38 96 SER A CA 1
ATOM 801 C C . SER A 1 96 ? -0.872 -8.431 -26.382 1.00 60.38 96 SER A C 1
ATOM 803 O O . SER A 1 96 ? -1.501 -7.388 -26.235 1.00 60.38 96 SER A O 1
ATOM 805 N N . ALA A 1 97 ? -1.113 -9.256 -27.406 1.00 52.16 97 ALA A N 1
ATOM 806 C CA . ALA A 1 97 ? -2.174 -8.999 -28.386 1.00 52.16 97 ALA A CA 1
ATOM 807 C C . ALA A 1 97 ? -3.577 -8.901 -27.746 1.00 52.16 97 ALA A C 1
ATOM 809 O O . ALA A 1 97 ? -4.287 -7.970 -28.103 1.00 52.16 97 ALA A O 1
ATOM 810 N N . PRO A 1 98 ? -3.971 -9.755 -26.775 1.00 59.62 98 PRO A N 1
ATOM 811 C CA . PRO A 1 98 ? -5.119 -9.460 -25.929 1.00 59.62 98 PRO A CA 1
ATOM 812 C C . PRO A 1 98 ? -4.726 -8.557 -24.755 1.00 59.62 98 PRO A C 1
ATOM 814 O O . PRO A 1 98 ? -3.656 -8.706 -24.152 1.00 59.62 98 PRO A O 1
ATOM 817 N N . LEU A 1 99 ? -5.638 -7.644 -24.427 1.00 61.12 99 LEU A N 1
ATOM 818 C CA . LEU A 1 99 ? -5.600 -6.797 -23.245 1.00 61.12 99 LEU A CA 1
ATOM 819 C C . LEU A 1 99 ? -5.727 -7.654 -21.974 1.00 61.12 99 LEU A C 1
ATOM 821 O O . LEU A 1 99 ? -6.829 -8.023 -21.578 1.00 61.12 99 LEU A O 1
ATOM 825 N N . GLU A 1 100 ? -4.606 -8.007 -21.341 1.00 62.69 100 GLU A N 1
ATOM 826 C CA . GLU A 1 100 ? -4.635 -8.686 -20.042 1.00 62.69 100 GLU A CA 1
ATOM 827 C C . GLU A 1 100 ? -4.868 -7.658 -18.932 1.00 62.69 100 GLU A C 1
ATOM 829 O O . GLU A 1 100 ? -4.021 -6.806 -18.633 1.00 62.69 100 GLU A O 1
ATOM 834 N N . GLU A 1 101 ? -6.053 -7.723 -18.327 1.00 62.22 101 GLU A N 1
ATOM 835 C CA . GLU A 1 101 ? -6.400 -6.874 -17.200 1.00 62.22 101 GLU A CA 1
ATOM 836 C C . GLU A 1 101 ? -5.496 -7.198 -16.007 1.00 62.22 101 GLU A C 1
ATOM 838 O O . GLU A 1 101 ? -5.501 -8.292 -15.452 1.00 62.22 101 GLU A O 1
ATOM 843 N N . SER A 1 102 ? -4.692 -6.216 -15.607 1.00 61.16 102 SER A N 1
ATOM 844 C CA . SER A 1 102 ? -3.670 -6.391 -14.567 1.00 61.16 102 SER A CA 1
ATOM 845 C C . SER A 1 102 ? -4.227 -6.362 -13.141 1.00 61.16 102 SER A C 1
ATOM 847 O O . SER A 1 102 ? -3.473 -6.515 -12.176 1.00 61.16 102 SER A O 1
ATOM 849 N N . PHE A 1 103 ? -5.530 -6.110 -12.999 1.00 58.31 103 PHE A N 1
ATOM 850 C CA . PHE A 1 103 ? -6.219 -6.023 -11.722 1.00 58.31 103 PHE A CA 1
ATOM 851 C C . PHE A 1 103 ? -7.710 -6.340 -11.876 1.00 58.31 103 PHE A C 1
ATOM 853 O O . PHE A 1 103 ? -8.445 -5.596 -12.522 1.00 58.31 103 PHE A O 1
ATOM 860 N N . ASP A 1 104 ? -8.152 -7.419 -11.236 1.00 56.16 104 ASP A N 1
ATOM 861 C CA . ASP A 1 104 ? -9.554 -7.836 -11.213 1.00 56.16 104 ASP A CA 1
ATOM 862 C C . ASP A 1 104 ? -10.416 -6.866 -10.382 1.00 56.16 104 ASP A C 1
ATOM 864 O O . ASP A 1 104 ? -10.055 -6.468 -9.270 1.00 56.16 104 ASP A O 1
ATOM 868 N N . SER A 1 105 ? -11.577 -6.484 -10.910 1.00 55.41 105 SER A N 1
ATOM 869 C CA . SER A 1 105 ? -12.576 -5.675 -10.207 1.00 55.41 105 SER A CA 1
ATOM 870 C C . SER A 1 105 ? -13.959 -6.208 -10.528 1.00 55.41 105 SER A C 1
ATOM 872 O O . SER A 1 105 ? -14.304 -6.391 -11.686 1.00 55.41 105 SER A O 1
ATOM 874 N N . ASP A 1 106 ? -14.779 -6.390 -9.495 1.00 49.00 106 ASP A N 1
ATOM 875 C CA . ASP A 1 106 ? -16.055 -7.105 -9.615 1.00 49.00 106 ASP A CA 1
ATOM 876 C C . ASP A 1 106 ? -17.041 -6.500 -10.612 1.00 49.00 106 ASP A C 1
ATOM 878 O O . ASP A 1 106 ? -17.802 -7.228 -11.248 1.00 49.00 106 ASP A O 1
ATOM 882 N N . ARG A 1 107 ? -17.118 -5.166 -10.674 1.00 48.59 107 ARG A N 1
ATOM 883 C CA . ARG A 1 107 ? -18.178 -4.463 -11.414 1.00 48.59 107 ARG A CA 1
ATOM 884 C C . ARG A 1 107 ? -17.678 -3.677 -12.611 1.00 48.59 107 ARG A C 1
ATOM 886 O O . ARG A 1 107 ? -18.498 -3.193 -13.388 1.00 48.59 107 ARG A O 1
ATOM 893 N N . HIS A 1 108 ? -16.366 -3.552 -12.749 1.00 53.59 108 HIS A N 1
ATOM 894 C CA . HIS A 1 108 ? -15.738 -2.712 -13.753 1.00 53.59 108 HIS A CA 1
ATOM 895 C C . HIS A 1 108 ? -14.634 -3.508 -14.422 1.00 53.59 108 HIS A C 1
ATOM 897 O O . HIS A 1 108 ? -13.633 -3.821 -13.793 1.00 53.59 108 HIS A O 1
ATOM 903 N N . PHE A 1 109 ? -14.820 -3.808 -15.696 1.00 57.78 109 PHE A N 1
ATOM 904 C CA . PHE A 1 109 ? -13.795 -4.414 -16.534 1.00 57.78 109 PHE A CA 1
ATOM 905 C C . PHE A 1 109 ? -13.290 -3.347 -17.492 1.00 57.78 109 PHE A C 1
ATOM 907 O O . PHE A 1 109 ? -14.032 -2.420 -17.831 1.00 57.78 109 PHE A O 1
ATOM 914 N N . LEU A 1 110 ? -12.039 -3.464 -17.933 1.00 55.94 110 LEU A N 1
ATOM 915 C CA . LEU A 1 110 ? -11.546 -2.635 -19.028 1.00 55.94 110 LEU A CA 1
ATOM 916 C C . LEU A 1 110 ? -12.414 -2.881 -20.270 1.00 55.94 110 LEU A C 1
ATOM 918 O O . LEU A 1 110 ? -12.339 -3.933 -20.898 1.00 55.94 110 LEU A O 1
ATOM 922 N N . ASP A 1 111 ? -13.247 -1.899 -20.621 1.00 55.72 111 ASP A N 1
ATOM 923 C CA . ASP A 1 111 ? -14.062 -1.937 -21.839 1.00 55.72 111 ASP A CA 1
ATOM 924 C C . ASP A 1 111 ? -13.179 -1.609 -23.052 1.00 55.72 111 ASP A C 1
ATOM 926 O O . ASP A 1 111 ? -13.269 -0.529 -23.633 1.00 55.72 111 ASP A O 1
ATOM 930 N N . ALA A 1 112 ? -12.255 -2.505 -23.395 1.00 57.44 112 ALA A N 1
ATOM 931 C CA . ALA A 1 112 ? -11.422 -2.417 -24.589 1.00 57.44 112 ALA A CA 1
ATOM 932 C C . ALA A 1 112 ? -10.956 -3.814 -25.009 1.00 57.44 112 ALA A C 1
ATOM 934 O O . ALA A 1 112 ? -10.444 -4.572 -24.187 1.00 57.44 112 ALA A O 1
ATOM 935 N N . THR A 1 113 ? -11.115 -4.152 -26.291 1.00 62.84 113 THR A N 1
ATOM 936 C CA . THR A 1 113 ? -10.607 -5.424 -26.836 1.00 62.84 113 THR A CA 1
ATOM 937 C C . THR A 1 113 ? -9.092 -5.397 -26.992 1.00 62.84 113 THR A C 1
ATOM 939 O O . THR A 1 113 ? -8.415 -6.374 -26.682 1.00 62.84 113 THR A O 1
ATOM 942 N N . ASP A 1 114 ? -8.575 -4.248 -27.429 1.00 69.31 114 ASP A N 1
ATOM 943 C CA . ASP A 1 114 ? -7.175 -4.029 -27.763 1.00 69.31 114 ASP A CA 1
ATOM 944 C C . ASP A 1 114 ? -6.696 -2.679 -27.218 1.00 69.31 114 ASP A C 1
ATOM 946 O O . ASP A 1 114 ? -7.474 -1.748 -26.990 1.00 69.31 114 ASP A O 1
ATOM 950 N N . TRP A 1 115 ? -5.381 -2.521 -27.084 1.00 69.56 115 TRP A N 1
ATOM 951 C CA . TRP A 1 115 ? -4.766 -1.287 -26.578 1.00 69.56 115 TRP A CA 1
ATOM 952 C C . TRP A 1 115 ? -5.109 -0.046 -27.400 1.00 69.56 115 TRP A C 1
ATOM 954 O O . TRP A 1 115 ? -5.268 1.045 -26.853 1.00 69.56 115 TRP A O 1
ATOM 964 N N . PHE A 1 116 ? -5.226 -0.209 -28.718 1.00 72.81 116 PHE A N 1
ATOM 965 C CA . PHE A 1 116 ? -5.589 0.889 -29.605 1.00 72.81 116 PHE A CA 1
ATOM 966 C C . PHE A 1 116 ? -7.013 1.382 -29.327 1.00 72.81 116 PHE A C 1
ATOM 968 O O . PHE A 1 116 ? -7.239 2.588 -29.298 1.00 72.81 116 PHE A O 1
ATOM 975 N N . ASP A 1 117 ? -7.944 0.467 -29.044 1.00 75.38 117 ASP A N 1
ATOM 976 C CA . ASP A 1 117 ? -9.319 0.814 -28.679 1.00 75.38 117 ASP A CA 1
ATOM 977 C C . ASP A 1 117 ? -9.360 1.566 -27.341 1.00 75.38 117 ASP A C 1
ATOM 979 O O . ASP A 1 117 ? -9.972 2.631 -27.249 1.00 75.38 117 ASP A O 1
ATOM 983 N N . LEU A 1 118 ? -8.613 1.098 -26.330 1.00 77.69 118 LEU A N 1
ATOM 984 C CA . LEU A 1 118 ? -8.495 1.807 -25.049 1.00 77.69 118 LEU A CA 1
ATOM 985 C C . LEU A 1 118 ? -7.967 3.239 -25.239 1.00 77.69 118 LEU A C 1
ATOM 987 O O . LEU A 1 118 ? -8.498 4.188 -24.657 1.00 77.69 118 LEU A O 1
ATOM 991 N N . HIS A 1 119 ? -6.940 3.409 -26.077 1.00 78.44 119 HIS A N 1
ATOM 992 C CA . HIS A 1 119 ? -6.342 4.715 -26.358 1.00 78.44 119 HIS A CA 1
ATOM 993 C C . HIS A 1 119 ? -7.288 5.647 -27.120 1.00 78.44 119 HIS A C 1
ATOM 995 O O . HIS A 1 119 ? -7.392 6.828 -26.785 1.00 78.44 119 HIS A O 1
ATOM 1001 N N . GLU A 1 120 ? -8.004 5.139 -28.123 1.00 80.81 120 GLU A N 1
ATOM 1002 C CA . GLU A 1 120 ? -8.984 5.927 -28.875 1.00 80.81 120 GLU A CA 1
ATOM 1003 C C . GLU A 1 120 ? -10.182 6.319 -27.999 1.00 80.81 120 GLU A C 1
ATOM 1005 O O . GLU A 1 120 ? -10.601 7.478 -28.035 1.00 80.81 120 GLU A O 1
ATOM 1010 N N . LYS A 1 121 ? -10.676 5.424 -27.132 1.00 80.38 121 LYS A N 1
ATOM 1011 C CA . LYS A 1 121 ? -11.723 5.745 -26.145 1.00 80.38 121 LYS A CA 1
ATOM 1012 C C . LYS A 1 121 ? -11.260 6.813 -25.154 1.00 80.38 121 LYS A C 1
ATOM 1014 O O . LYS A 1 121 ? -11.981 7.789 -24.922 1.00 80.38 121 LYS A O 1
ATOM 1019 N N . ALA A 1 122 ? -10.040 6.689 -24.629 1.00 79.62 122 ALA A N 1
ATOM 1020 C CA . ALA A 1 122 ? -9.453 7.692 -23.745 1.00 79.62 122 ALA A CA 1
ATOM 1021 C C . ALA A 1 122 ? -9.305 9.054 -24.449 1.00 79.62 122 ALA A C 1
ATOM 1023 O O . ALA A 1 122 ? -9.674 10.088 -23.886 1.00 79.62 122 ALA A O 1
ATOM 1024 N N . ARG A 1 123 ? -8.841 9.066 -25.707 1.00 81.44 123 ARG A N 1
ATOM 1025 C CA . ARG A 1 123 ? -8.722 10.282 -26.526 1.00 81.44 123 ARG A CA 1
ATOM 1026 C C . ARG A 1 123 ? -10.084 10.917 -26.802 1.00 81.44 123 ARG A C 1
ATOM 1028 O O . ARG A 1 123 ? -10.243 12.124 -26.629 1.00 81.44 123 ARG A O 1
ATOM 1035 N N . PHE A 1 124 ? -11.072 10.119 -27.200 1.00 82.38 124 PHE A N 1
ATOM 1036 C CA . PHE A 1 124 ? -12.431 10.586 -27.460 1.00 82.38 124 PHE A CA 1
ATOM 1037 C C . PHE A 1 124 ? -13.065 11.208 -26.211 1.00 82.38 124 PHE A C 1
ATOM 1039 O O . PHE A 1 124 ? -13.650 12.290 -26.290 1.00 82.38 124 PHE A O 1
ATOM 1046 N N . SER A 1 125 ? -12.923 10.570 -25.045 1.00 80.38 125 SER A N 1
ATOM 1047 C CA . SER A 1 125 ? -13.406 11.127 -23.777 1.00 80.38 125 SER A CA 1
ATOM 1048 C C . SER A 1 125 ? -12.703 12.439 -23.429 1.00 80.38 125 SER A C 1
ATOM 1050 O O . SER A 1 125 ? -13.371 13.418 -23.093 1.00 80.38 125 SER A O 1
ATOM 1052 N N . ALA A 1 126 ? -11.377 12.498 -23.586 1.00 80.00 126 ALA A N 1
ATOM 1053 C CA . ALA A 1 126 ? -10.606 13.709 -23.325 1.00 80.00 126 ALA A CA 1
ATOM 1054 C C . ALA A 1 126 ? -11.026 14.877 -24.236 1.00 80.00 126 ALA A C 1
ATOM 1056 O O . ALA A 1 126 ? -11.150 16.005 -23.765 1.00 80.00 126 ALA A O 1
ATOM 1057 N N . TYR A 1 127 ? -11.296 14.618 -25.520 1.00 84.75 127 TYR A N 1
ATOM 1058 C CA . TYR A 1 127 ? -11.726 15.646 -26.477 1.00 84.75 127 TYR A CA 1
ATOM 1059 C C . TYR A 1 127 ? -13.187 16.062 -26.319 1.00 84.75 127 TYR A C 1
ATOM 1061 O O . TYR A 1 127 ? -13.522 17.227 -26.516 1.00 84.75 127 TYR A O 1
ATOM 1069 N N . SER A 1 128 ? -14.066 15.125 -25.972 1.00 84.31 128 SER A N 1
ATOM 1070 C CA . SER A 1 128 ? -15.492 15.406 -25.787 1.00 84.31 128 SER A CA 1
ATOM 1071 C C . SER A 1 128 ? -15.825 15.961 -24.400 1.00 84.31 128 SER A C 1
ATOM 1073 O O . SER A 1 128 ? -16.931 16.464 -24.198 1.00 84.31 128 SER A O 1
ATOM 1075 N N . GLY A 1 129 ? -14.909 15.836 -23.432 1.00 77.06 129 GLY A N 1
ATOM 1076 C CA . GLY A 1 129 ? -15.147 16.153 -22.022 1.00 77.06 129 GLY A CA 1
ATOM 1077 C C . GLY A 1 129 ? -16.199 15.254 -21.362 1.00 77.06 129 GLY A C 1
ATOM 1078 O O . GLY A 1 129 ? -16.631 15.534 -20.244 1.00 77.06 129 GLY A O 1
ATOM 1079 N N . ARG A 1 130 ? -16.650 14.190 -22.043 1.00 71.31 130 ARG A N 1
ATOM 1080 C CA . ARG A 1 130 ? -17.660 13.266 -21.526 1.00 71.31 130 ARG A CA 1
ATOM 1081 C C . ARG A 1 130 ? -16.994 12.141 -20.752 1.00 71.31 130 ARG A C 1
ATOM 1083 O O . ARG A 1 130 ? -16.076 11.493 -21.251 1.00 71.31 130 ARG A O 1
ATOM 1090 N N . LYS A 1 131 ? -17.496 11.891 -19.545 1.00 68.25 131 LYS A N 1
ATOM 1091 C CA . LYS A 1 131 ? -17.176 10.695 -18.766 1.00 68.25 131 LYS A CA 1
ATOM 1092 C C . LYS A 1 131 ? -18.034 9.527 -19.258 1.00 68.25 131 LYS A C 1
ATOM 1094 O O . LYS A 1 131 ? -19.202 9.736 -19.585 1.00 68.25 131 LYS A O 1
ATOM 1099 N N . ASP A 1 132 ? -17.469 8.325 -19.307 1.00 70.81 132 ASP A N 1
ATOM 1100 C CA . ASP A 1 132 ? -18.284 7.119 -19.451 1.00 70.81 132 ASP A CA 1
ATOM 1101 C C . ASP A 1 132 ? -19.104 6.888 -18.179 1.00 70.81 132 ASP A C 1
ATOM 1103 O O . ASP A 1 132 ? -18.583 6.971 -17.068 1.00 70.81 132 ASP A O 1
ATOM 1107 N N . ASN A 1 133 ? -20.395 6.607 -18.356 1.00 67.25 133 ASN A N 1
ATOM 1108 C CA . ASN A 1 133 ? -21.325 6.385 -17.251 1.00 67.25 133 ASN A CA 1
ATOM 1109 C C . ASN A 1 133 ? -21.020 5.086 -16.499 1.00 67.25 133 ASN A C 1
ATOM 1111 O O . ASN A 1 133 ? -21.399 4.963 -15.337 1.00 67.25 133 ASN A O 1
ATOM 1115 N N . LEU A 1 134 ? -20.378 4.124 -17.168 1.00 64.06 134 LEU A N 1
ATOM 1116 C CA . LEU A 1 134 ? -19.963 2.861 -16.566 1.00 64.06 134 LEU A CA 1
ATOM 1117 C C . LEU A 1 134 ? -18.554 2.938 -15.958 1.00 64.06 134 LEU A C 1
ATOM 1119 O O . LEU A 1 134 ? -18.156 2.008 -15.270 1.00 64.06 134 LEU A O 1
ATOM 1123 N N . GLU A 1 135 ? -17.834 4.050 -16.148 1.00 62.50 135 GLU A N 1
ATOM 1124 C CA . GLU A 1 135 ? -16.502 4.323 -15.590 1.00 62.50 135 GLU A CA 1
ATOM 1125 C C . GLU A 1 135 ? -15.460 3.222 -15.882 1.00 62.50 135 GLU A C 1
ATOM 1127 O O . GLU A 1 135 ? -14.586 2.942 -15.057 1.00 62.50 135 GLU A O 1
ATOM 1132 N N . ASN A 1 136 ? -15.551 2.600 -17.064 1.00 67.50 136 ASN A N 1
ATOM 1133 C CA . ASN A 1 136 ? -14.843 1.354 -17.380 1.00 67.50 136 ASN A CA 1
ATOM 1134 C C . ASN A 1 136 ? -13.513 1.519 -18.129 1.00 67.50 136 ASN A C 1
ATOM 1136 O O . ASN A 1 136 ? -12.752 0.557 -18.225 1.00 67.50 136 ASN A O 1
ATOM 1140 N N . PHE A 1 137 ? -13.185 2.703 -18.654 1.00 72.19 137 PHE A N 1
ATOM 1141 C CA . PHE A 1 137 ? -11.901 2.911 -19.333 1.00 72.19 137 PHE A CA 1
ATOM 1142 C C . PHE A 1 137 ? -10.881 3.619 -18.430 1.00 72.19 137 PHE A C 1
ATOM 1144 O O . PHE A 1 137 ? -11.182 4.604 -17.757 1.00 72.19 137 PHE A O 1
ATOM 1151 N N . ALA A 1 138 ? -9.650 3.108 -18.435 1.00 77.38 138 ALA A N 1
ATOM 1152 C CA . ALA A 1 138 ? -8.492 3.694 -17.766 1.00 77.38 138 ALA A CA 1
ATOM 1153 C C . ALA A 1 138 ? -7.600 4.426 -18.784 1.00 77.38 138 ALA A C 1
ATOM 1155 O O . ALA A 1 138 ? -7.562 4.062 -19.958 1.00 77.38 138 ALA A O 1
ATOM 1156 N N . TYR A 1 139 ? -6.839 5.427 -18.336 1.00 83.69 139 TYR A N 1
ATOM 1157 C CA . TYR A 1 139 ? -5.767 6.013 -19.144 1.00 83.69 139 TYR A CA 1
ATOM 1158 C C . TYR A 1 139 ? -4.440 5.368 -18.751 1.00 83.69 139 TYR A C 1
ATOM 1160 O O . TYR A 1 139 ? -3.889 5.675 -17.690 1.00 83.69 139 TYR A O 1
ATOM 1168 N N . LEU A 1 140 ? -3.956 4.471 -19.610 1.00 84.56 140 LEU A N 1
ATOM 1169 C CA . LEU A 1 140 ? -2.729 3.703 -19.421 1.00 84.56 140 LEU A CA 1
ATOM 1170 C C . LEU A 1 140 ? -1.721 4.045 -20.522 1.00 84.56 140 LEU A C 1
ATOM 1172 O O . LEU A 1 140 ? -1.948 3.694 -21.681 1.00 84.56 140 LEU A O 1
ATOM 1176 N N . PRO A 1 141 ? -0.619 4.739 -20.191 1.00 84.88 141 PRO A N 1
ATOM 1177 C CA . PRO A 1 141 ? 0.408 5.079 -21.166 1.00 84.88 141 PRO A CA 1
ATOM 1178 C C . PRO A 1 141 ? 1.067 3.858 -21.811 1.00 84.88 141 PRO A C 1
ATOM 1180 O O . PRO A 1 141 ? 1.242 2.811 -21.184 1.00 84.88 141 PRO A O 1
ATOM 1183 N N . VAL A 1 142 ? 1.519 4.042 -23.050 1.00 82.44 142 VAL A N 1
ATOM 1184 C CA . VAL A 1 142 ? 2.304 3.067 -23.816 1.00 82.44 142 VAL A CA 1
ATOM 1185 C C . VAL A 1 142 ? 3.644 3.698 -24.188 1.00 82.44 142 VAL A C 1
ATOM 1187 O O . VAL A 1 142 ? 3.717 4.887 -24.498 1.00 82.44 142 VAL A O 1
ATOM 1190 N N . THR A 1 143 ? 4.707 2.904 -24.156 1.00 85.75 143 THR A N 1
ATOM 1191 C CA . THR A 1 143 ? 6.063 3.293 -24.543 1.00 85.75 143 THR A CA 1
ATOM 1192 C C . THR A 1 143 ? 6.698 2.226 -25.432 1.00 85.75 143 THR A C 1
ATOM 1194 O O . THR A 1 143 ? 6.239 1.087 -25.482 1.00 85.75 143 THR A O 1
ATOM 1197 N N . ILE A 1 144 ? 7.767 2.584 -26.140 1.00 85.88 144 ILE A N 1
ATOM 1198 C CA . ILE A 1 144 ? 8.576 1.631 -26.906 1.00 85.88 144 ILE A CA 1
ATOM 1199 C C . ILE A 1 144 ? 9.657 1.097 -25.964 1.00 85.88 144 ILE A C 1
ATOM 1201 O O . ILE A 1 144 ? 10.519 1.859 -25.527 1.00 85.88 144 ILE A O 1
ATOM 1205 N N . SER A 1 145 ? 9.613 -0.195 -25.635 1.00 83.62 145 SER A N 1
ATOM 1206 C CA . SER A 1 145 ? 10.621 -0.835 -24.776 1.00 83.62 145 SER A CA 1
ATOM 1207 C C . SER A 1 145 ? 11.841 -1.320 -25.552 1.00 83.62 145 SER A C 1
ATOM 1209 O O . SER A 1 145 ? 12.923 -1.437 -24.982 1.00 83.62 145 SER A O 1
ATOM 1211 N N . GLY A 1 146 ? 11.685 -1.605 -26.845 1.00 83.38 146 GLY A N 1
ATOM 1212 C CA . GLY A 1 146 ? 12.760 -2.134 -27.676 1.00 83.38 146 GLY A CA 1
ATOM 1213 C C . GLY A 1 146 ? 12.373 -2.264 -29.144 1.00 83.38 146 GLY A C 1
ATOM 1214 O O . GLY A 1 146 ? 11.303 -1.833 -29.567 1.00 83.38 146 GLY A O 1
ATOM 1215 N N . LEU A 1 147 ? 13.266 -2.862 -29.933 1.00 85.62 147 LEU A N 1
ATOM 1216 C CA . LEU A 1 147 ? 13.038 -3.177 -31.342 1.00 85.62 147 LEU A CA 1
ATOM 1217 C C . LEU A 1 147 ? 13.256 -4.675 -31.563 1.00 85.62 147 LEU A C 1
ATOM 1219 O O . LEU A 1 147 ? 14.368 -5.176 -31.391 1.00 85.62 147 LEU A O 1
ATOM 1223 N N . ILE A 1 148 ? 12.223 -5.381 -32.012 1.00 82.44 148 ILE A N 1
ATOM 1224 C CA . ILE A 1 148 ? 12.338 -6.755 -32.499 1.00 82.44 148 ILE A CA 1
ATOM 1225 C C . ILE A 1 148 ? 13.117 -6.702 -33.815 1.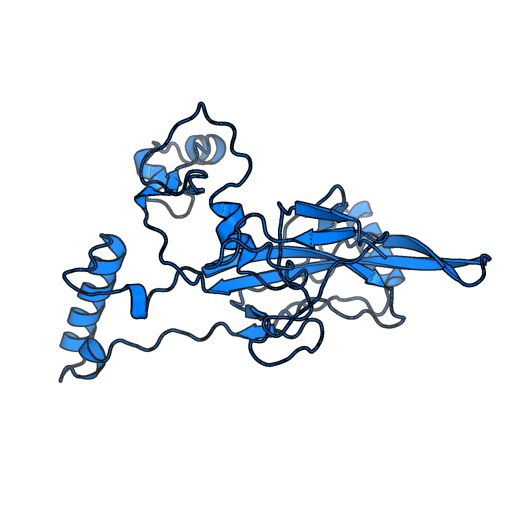00 82.44 148 ILE A C 1
ATOM 1227 O O . ILE A 1 148 ? 12.716 -6.021 -34.765 1.00 82.44 148 ILE A O 1
ATOM 1231 N N . ASN A 1 149 ? 14.256 -7.396 -33.859 1.00 83.06 149 ASN A N 1
ATOM 1232 C CA . ASN A 1 149 ? 15.149 -7.454 -35.022 1.00 83.06 149 ASN A CA 1
ATOM 1233 C C . ASN A 1 149 ? 15.548 -6.065 -35.572 1.00 83.06 149 ASN A C 1
ATOM 1235 O O . ASN A 1 149 ? 15.745 -5.897 -36.775 1.00 83.06 149 ASN A O 1
ATOM 1239 N N . GLY A 1 150 ? 15.618 -5.045 -34.707 1.00 83.44 150 GLY A N 1
ATOM 1240 C CA . GLY A 1 150 ? 16.032 -3.684 -35.074 1.00 83.44 150 GLY A CA 1
ATOM 1241 C C . GLY A 1 150 ? 15.051 -2.898 -35.954 1.00 83.44 150 GLY A C 1
ATOM 1242 O O . GLY A 1 150 ? 15.379 -1.790 -36.363 1.00 83.44 150 GLY A O 1
ATOM 1243 N N . THR A 1 151 ? 13.867 -3.440 -36.257 1.00 85.12 151 THR A N 1
ATOM 1244 C CA . THR A 1 151 ? 12.931 -2.841 -37.229 1.00 85.12 151 THR A CA 1
ATOM 1245 C C . THR A 1 151 ? 11.500 -2.721 -36.724 1.00 85.12 151 THR A C 1
ATOM 1247 O O . THR A 1 151 ? 10.825 -1.757 -37.074 1.00 85.12 151 THR A O 1
ATOM 1250 N N . ILE A 1 152 ? 11.026 -3.655 -35.897 1.00 83.31 152 ILE A N 1
ATOM 1251 C CA . ILE A 1 152 ? 9.644 -3.644 -35.405 1.00 83.31 152 ILE A CA 1
ATOM 1252 C C . ILE A 1 152 ? 9.644 -3.144 -33.955 1.00 83.31 152 ILE A C 1
ATOM 1254 O O . ILE A 1 152 ? 10.287 -3.778 -33.120 1.00 83.31 152 ILE A O 1
ATOM 1258 N N . PRO A 1 153 ? 8.957 -2.035 -33.620 1.00 83.50 153 PRO A N 1
ATOM 1259 C CA . PRO A 1 153 ? 8.888 -1.552 -32.244 1.00 83.50 153 PRO A CA 1
ATOM 1260 C C . PRO A 1 153 ? 8.161 -2.558 -31.354 1.00 83.50 153 PRO A C 1
ATOM 1262 O O . PRO A 1 153 ? 7.036 -2.965 -31.638 1.00 83.50 153 PRO A O 1
ATOM 1265 N N . GLU A 1 154 ? 8.812 -2.940 -30.262 1.00 83.81 154 GLU A N 1
ATOM 1266 C CA . GLU A 1 154 ? 8.184 -3.665 -29.169 1.00 83.81 154 GLU A CA 1
ATOM 1267 C C . GLU A 1 154 ? 7.562 -2.648 -28.213 1.00 83.81 154 GLU A C 1
ATOM 1269 O O . GLU A 1 154 ? 8.250 -1.774 -27.676 1.00 83.81 154 GLU A O 1
ATOM 1274 N N . LEU A 1 155 ? 6.245 -2.741 -28.040 1.00 83.38 155 LEU A N 1
ATOM 1275 C CA . LEU A 1 155 ? 5.491 -1.852 -27.169 1.00 83.38 155 LEU A CA 1
ATOM 1276 C C . LEU A 1 155 ? 5.410 -2.435 -25.757 1.00 83.38 155 LEU A C 1
ATOM 1278 O O . LEU A 1 155 ? 5.115 -3.617 -25.562 1.00 83.38 155 LEU A O 1
ATOM 1282 N N . ALA A 1 156 ? 5.618 -1.570 -24.775 1.00 84.75 156 ALA A N 1
ATOM 1283 C CA . ALA A 1 156 ? 5.351 -1.834 -23.376 1.00 84.75 156 ALA A CA 1
ATOM 1284 C C . ALA A 1 156 ? 4.286 -0.872 -22.872 1.00 84.75 156 ALA A C 1
ATOM 1286 O O . ALA A 1 156 ? 4.240 0.300 -23.240 1.00 84.75 156 ALA A O 1
ATOM 1287 N N . GLN A 1 157 ? 3.443 -1.369 -21.992 1.00 84.12 157 GLN A N 1
ATOM 1288 C CA . GLN A 1 157 ? 2.346 -0.618 -21.433 1.00 84.12 157 GLN A CA 1
ATOM 1289 C C . GLN A 1 157 ? 2.481 -0.490 -19.932 1.00 84.12 157 GLN A C 1
ATOM 1291 O O . GLN A 1 157 ? 2.908 -1.417 -19.242 1.00 84.12 157 GLN A O 1
ATOM 1296 N N . TRP A 1 158 ? 2.062 0.665 -19.436 1.00 86.50 158 TRP A N 1
ATOM 1297 C CA . TRP A 1 158 ? 1.918 0.898 -18.023 1.00 86.50 158 TRP A CA 1
ATOM 1298 C C . TRP A 1 158 ? 0.678 0.209 -17.469 1.00 86.50 158 TRP A C 1
ATOM 1300 O O . TRP A 1 158 ? -0.448 0.514 -17.856 1.00 86.50 158 TRP A O 1
ATOM 1310 N N . ASN A 1 159 ? 0.894 -0.672 -16.508 1.00 85.62 159 ASN A N 1
ATOM 1311 C CA . ASN A 1 159 ? -0.160 -1.398 -15.829 1.00 85.62 159 ASN A CA 1
ATOM 1312 C C . ASN A 1 159 ? -0.032 -1.206 -14.325 1.00 85.62 159 ASN A C 1
ATOM 1314 O O . ASN A 1 159 ? 1.072 -1.081 -13.792 1.00 85.62 159 ASN A O 1
ATOM 1318 N N . TYR A 1 160 ? -1.173 -1.183 -13.643 1.00 86.81 160 TYR A N 1
ATOM 1319 C CA . TYR A 1 160 ? -1.248 -0.938 -12.209 1.00 86.81 160 TYR A CA 1
ATOM 1320 C C . TYR A 1 160 ? -2.060 -2.022 -11.503 1.00 86.81 160 TYR A C 1
ATOM 1322 O O . TYR A 1 160 ? -2.934 -2.645 -12.103 1.00 86.81 160 TYR A O 1
ATOM 1330 N N . ARG A 1 161 ? -1.781 -2.218 -10.214 1.00 86.06 161 ARG A N 1
ATOM 1331 C CA . ARG A 1 161 ? -2.613 -3.011 -9.303 1.00 86.06 161 ARG A CA 1
ATOM 1332 C C . ARG A 1 161 ? -2.639 -2.377 -7.918 1.00 86.06 161 ARG A C 1
ATOM 1334 O O . ARG A 1 161 ? -1.636 -1.825 -7.462 1.00 86.06 161 ARG A O 1
ATOM 1341 N N . ILE A 1 162 ? -3.786 -2.462 -7.251 1.00 87.88 162 ILE A N 1
ATOM 1342 C CA . ILE A 1 162 ? -3.976 -1.960 -5.886 1.00 87.88 162 ILE A CA 1
ATOM 1343 C C . ILE A 1 162 ? -4.123 -3.168 -4.979 1.00 87.88 162 ILE A C 1
ATOM 1345 O O . ILE A 1 162 ? -5.112 -3.887 -5.066 1.00 87.88 162 ILE A O 1
ATOM 1349 N N . LEU A 1 163 ? -3.147 -3.392 -4.110 1.00 90.88 163 LEU A N 1
ATOM 1350 C CA . LEU A 1 163 ? -3.139 -4.536 -3.207 1.00 90.88 163 LEU A CA 1
ATOM 1351 C C . LEU A 1 163 ? -2.941 -4.073 -1.771 1.00 90.88 163 LEU A C 1
ATOM 1353 O O . LEU A 1 163 ? -2.528 -2.948 -1.499 1.00 90.88 163 LEU A O 1
ATOM 1357 N N . CYS A 1 164 ? -3.223 -4.969 -0.841 1.00 92.62 164 CYS A N 1
ATOM 1358 C CA . CYS A 1 164 ? -2.989 -4.778 0.572 1.00 92.62 164 CYS A CA 1
ATOM 1359 C C . CYS A 1 164 ? -2.110 -5.907 1.117 1.00 92.62 164 CYS A C 1
ATOM 1361 O O . CYS A 1 164 ? -2.073 -7.016 0.591 1.00 92.62 164 CYS A O 1
ATOM 1363 N N . HIS A 1 165 ? -1.366 -5.611 2.175 1.00 93.31 165 HIS A N 1
ATOM 1364 C CA . HIS A 1 165 ? -0.465 -6.542 2.835 1.00 93.31 165 HIS A CA 1
ATOM 1365 C C . HIS A 1 165 ? -0.732 -6.531 4.346 1.00 93.31 165 HIS A C 1
ATOM 1367 O O . HIS A 1 165 ? -0.608 -5.470 4.967 1.00 93.31 165 HIS A O 1
ATOM 1373 N N . PRO A 1 166 ? -1.069 -7.678 4.963 1.00 92.94 166 PRO A N 1
ATOM 1374 C CA . PRO A 1 166 ? -1.165 -7.779 6.414 1.00 92.94 166 PRO A CA 1
ATOM 1375 C C . PRO A 1 166 ? 0.231 -7.715 7.033 1.00 92.94 166 PRO A C 1
ATOM 1377 O O . PRO A 1 166 ? 1.041 -8.623 6.854 1.00 92.94 166 PRO A O 1
ATOM 1380 N N . LEU A 1 167 ? 0.511 -6.640 7.766 1.00 92.88 167 LEU A N 1
ATOM 1381 C CA . LEU A 1 167 ? 1.823 -6.392 8.355 1.00 92.88 167 LEU A CA 1
ATOM 1382 C C . LEU A 1 167 ? 2.167 -7.440 9.420 1.00 92.88 167 LEU A C 1
ATOM 1384 O O . LEU A 1 167 ? 1.306 -7.901 10.174 1.00 92.88 167 LEU A O 1
ATOM 1388 N N . LYS A 1 168 ? 3.457 -7.783 9.531 1.00 89.94 168 LYS A N 1
ATOM 1389 C CA . LYS A 1 168 ? 3.951 -8.718 10.562 1.00 89.94 168 LYS A CA 1
ATOM 1390 C C . LYS A 1 168 ? 3.931 -8.121 11.970 1.00 89.94 168 LYS A C 1
ATOM 1392 O O . LYS A 1 168 ? 3.906 -8.864 12.948 1.00 89.94 168 LYS A O 1
ATOM 1397 N N . LYS A 1 169 ? 3.991 -6.793 12.071 1.00 88.44 169 LYS A N 1
ATOM 1398 C CA . LYS A 1 169 ? 4.054 -6.045 13.329 1.00 88.44 169 LYS A CA 1
ATOM 1399 C C . LYS A 1 169 ? 2.843 -5.125 13.443 1.00 88.44 169 LYS A C 1
ATOM 1401 O O . LYS A 1 169 ? 2.390 -4.555 12.454 1.00 88.44 169 LYS A O 1
ATOM 1406 N N . ASP A 1 170 ? 2.357 -4.979 14.666 1.00 89.94 170 ASP A N 1
ATOM 1407 C CA . ASP A 1 170 ? 1.363 -3.974 15.028 1.00 89.94 170 ASP A CA 1
ATOM 1408 C C . ASP A 1 170 ? 2.011 -2.579 15.063 1.00 89.94 170 ASP A C 1
ATOM 1410 O O . ASP A 1 170 ? 3.150 -2.442 15.521 1.00 89.94 170 ASP A O 1
ATOM 1414 N N . ILE A 1 171 ? 1.302 -1.559 14.571 1.00 91.44 171 ILE A N 1
ATOM 1415 C CA . ILE A 1 171 ? 1.799 -0.177 14.515 1.00 91.44 171 ILE A CA 1
ATOM 1416 C C . ILE A 1 171 ? 1.034 0.662 15.541 1.00 91.44 171 ILE A C 1
ATOM 1418 O O . ILE A 1 171 ? -0.152 0.932 15.332 1.00 91.44 171 ILE A O 1
ATOM 1422 N N . PRO A 1 172 ? 1.698 1.142 16.609 1.00 92.00 172 PRO A N 1
ATOM 1423 C CA . PRO A 1 172 ? 1.031 1.944 17.621 1.00 92.00 172 PRO A CA 1
ATOM 1424 C C . PRO A 1 172 ? 0.514 3.271 17.063 1.00 92.00 172 PRO A C 1
ATOM 1426 O O . PRO A 1 172 ? 1.216 3.960 16.322 1.00 92.00 172 PRO A O 1
ATOM 1429 N N . PHE A 1 173 ? -0.665 3.705 17.515 1.00 91.00 173 PHE A N 1
ATOM 1430 C CA . PHE A 1 173 ? -1.257 4.980 17.078 1.00 91.00 173 PHE A CA 1
ATOM 1431 C C . PHE A 1 173 ? -0.392 6.214 17.370 1.00 91.00 173 PHE A C 1
ATOM 1433 O O . PHE A 1 173 ? -0.494 7.210 16.660 1.00 91.00 173 PHE A O 1
ATOM 1440 N N . SER A 1 174 ? 0.516 6.141 18.349 1.00 92.06 174 SER A N 1
ATOM 1441 C CA . SER A 1 174 ? 1.499 7.198 18.634 1.00 92.06 174 SER A CA 1
ATOM 1442 C C . SER A 1 174 ? 2.473 7.472 17.481 1.00 92.06 174 SER A C 1
ATOM 1444 O O . SER A 1 174 ? 3.069 8.544 17.422 1.00 92.06 174 SER A O 1
ATOM 1446 N N . HIS A 1 175 ? 2.623 6.529 16.546 1.00 92.62 175 HIS A N 1
ATOM 1447 C CA . HIS A 1 175 ? 3.469 6.687 15.363 1.00 92.62 175 HIS A CA 1
ATOM 1448 C C . HIS A 1 175 ? 2.784 7.504 14.268 1.00 92.62 175 HIS A C 1
ATOM 1450 O O . HIS A 1 175 ? 3.418 7.816 13.265 1.00 92.62 175 HIS A O 1
ATOM 1456 N N . PHE A 1 176 ? 1.509 7.858 14.436 1.00 92.88 176 PHE A N 1
ATOM 1457 C CA . PHE A 1 176 ? 0.770 8.665 13.481 1.00 92.88 176 PHE A CA 1
ATOM 1458 C C . PHE A 1 176 ? 0.559 10.079 14.010 1.00 92.88 176 PHE A C 1
ATOM 1460 O O . PHE A 1 176 ? 0.213 10.284 15.172 1.00 92.88 176 PHE A O 1
ATOM 1467 N N . ARG A 1 177 ? 0.712 11.068 13.129 1.00 91.62 177 ARG A N 1
ATOM 1468 C CA . ARG A 1 177 ? 0.261 12.443 13.377 1.00 91.62 177 ARG A CA 1
ATOM 1469 C C . ARG A 1 177 ? -0.800 12.826 12.371 1.00 91.62 177 ARG A C 1
ATOM 1471 O O . ARG A 1 177 ? -0.738 12.406 11.217 1.00 91.62 177 ARG A O 1
ATOM 1478 N N . THR A 1 178 ? -1.758 13.640 12.799 1.00 92.44 178 THR A N 1
ATOM 1479 C CA . THR A 1 178 ? -2.720 14.232 11.863 1.00 92.44 178 THR A CA 1
ATOM 1480 C C . THR A 1 178 ? -1.989 15.223 10.960 1.00 92.44 178 THR A C 1
ATOM 1482 O O . THR A 1 178 ? -1.211 16.043 11.444 1.00 92.44 178 THR A O 1
ATOM 1485 N N . VAL A 1 179 ? -2.227 15.136 9.654 1.00 92.00 179 VAL A N 1
ATOM 1486 C CA . VAL A 1 179 ? -1.752 16.115 8.672 1.00 92.00 179 VAL A CA 1
ATOM 1487 C C . VAL A 1 179 ? -2.674 17.327 8.705 1.00 92.00 179 VAL A C 1
ATOM 1489 O O . VAL A 1 179 ? -3.896 17.166 8.689 1.00 92.00 179 VAL A O 1
ATOM 1492 N N . ASP A 1 180 ? -2.099 18.531 8.712 1.00 89.62 180 ASP A N 1
ATOM 1493 C CA . ASP A 1 180 ? -2.880 19.763 8.603 1.00 89.62 180 ASP A CA 1
ATOM 1494 C C . ASP A 1 180 ? -3.416 19.960 7.179 1.00 89.62 180 ASP A C 1
ATOM 1496 O O . ASP A 1 180 ? -2.817 20.636 6.343 1.00 89.62 180 ASP A O 1
ATOM 1500 N N . ASP A 1 181 ? -4.553 19.331 6.884 1.00 90.12 181 ASP A N 1
ATOM 1501 C CA . ASP A 1 181 ? -5.281 19.547 5.635 1.00 90.12 181 ASP A CA 1
ATOM 1502 C C . ASP A 1 181 ? -6.156 20.802 5.763 1.00 90.12 181 ASP A C 1
ATOM 1504 O O . ASP A 1 181 ? -7.337 20.753 6.135 1.00 90.12 181 ASP A O 1
ATOM 1508 N N . LEU A 1 182 ? -5.535 21.943 5.449 1.00 90.00 182 LEU A N 1
ATOM 1509 C CA . LEU A 1 182 ? -6.159 23.261 5.498 1.00 90.00 182 LEU A CA 1
ATOM 1510 C C . LEU A 1 182 ? -7.397 23.349 4.597 1.00 90.00 182 LEU A C 1
ATOM 1512 O O . LEU A 1 182 ? -8.384 23.973 4.984 1.00 90.00 182 LEU A O 1
ATOM 1516 N N . HIS A 1 183 ? -7.378 22.703 3.428 1.00 89.56 183 HIS A N 1
ATOM 1517 C CA . HIS A 1 183 ? -8.502 22.722 2.493 1.00 89.56 183 HIS A CA 1
ATOM 1518 C C . HIS A 1 183 ? -9.749 22.100 3.131 1.00 89.56 183 HIS A C 1
ATOM 1520 O O . HIS A 1 183 ? -10.808 22.732 3.182 1.00 89.56 183 HIS A O 1
ATOM 1526 N N . SER A 1 184 ? -9.604 20.902 3.706 1.00 90.50 184 SER A N 1
ATOM 1527 C CA . SER A 1 184 ? -10.690 20.246 4.435 1.00 90.50 184 SER A CA 1
ATOM 1528 C C . SER A 1 184 ? -11.135 21.076 5.647 1.00 90.50 184 SER A C 1
ATOM 1530 O O . SER A 1 184 ? -12.334 21.252 5.875 1.00 90.50 184 SER A O 1
ATOM 1532 N N . ARG A 1 185 ? -10.198 21.635 6.426 1.00 91.94 185 ARG A N 1
ATOM 1533 C CA . ARG A 1 185 ? -10.543 22.438 7.614 1.00 91.94 185 ARG A CA 1
ATOM 1534 C C . ARG A 1 185 ? -11.309 23.704 7.281 1.00 91.94 185 ARG A C 1
ATOM 1536 O O . ARG A 1 185 ? -12.263 24.027 7.984 1.00 91.94 185 ARG A O 1
ATOM 1543 N N . MET A 1 186 ? -10.905 24.419 6.234 1.00 92.88 186 MET A N 1
ATOM 1544 C CA . MET A 1 186 ? -11.561 25.653 5.808 1.00 92.88 186 MET A CA 1
ATOM 1545 C C . MET A 1 186 ? -12.961 25.378 5.264 1.00 92.88 186 MET A C 1
ATOM 1547 O O . MET A 1 186 ? -13.905 26.061 5.661 1.00 92.88 186 MET A O 1
ATOM 1551 N N . ALA A 1 187 ? -13.114 24.348 4.424 1.00 92.88 187 ALA A N 1
ATOM 1552 C CA . ALA A 1 187 ? -14.405 23.974 3.850 1.00 92.88 187 ALA A CA 1
ATOM 1553 C C . ALA A 1 187 ? -15.448 23.634 4.929 1.00 92.88 187 ALA A C 1
ATOM 1555 O O . ALA A 1 187 ? -16.609 24.025 4.821 1.00 92.88 187 ALA A O 1
ATOM 1556 N N . TYR A 1 188 ? -15.025 22.955 5.999 1.00 90.81 188 TYR A N 1
ATOM 1557 C CA . TYR A 1 188 ? -15.911 22.513 7.080 1.00 90.81 188 TYR A CA 1
ATOM 1558 C C . TYR A 1 188 ? -15.817 23.347 8.361 1.00 90.81 188 TYR A C 1
ATOM 1560 O O . TYR A 1 188 ? -16.442 22.991 9.359 1.00 90.81 188 TYR A O 1
ATOM 1568 N N . LYS A 1 189 ? -15.052 24.447 8.348 1.00 92.88 189 LYS A N 1
ATOM 1569 C CA . LYS A 1 189 ? -14.804 25.322 9.508 1.00 92.88 189 LYS A CA 1
ATOM 1570 C C . LYS A 1 189 ? -14.413 24.535 10.771 1.00 92.88 189 LYS A C 1
ATOM 1572 O O . LYS A 1 189 ? -14.888 24.827 11.867 1.00 92.88 189 LYS A O 1
ATOM 1577 N N . SER A 1 190 ? -13.568 23.515 10.619 1.00 90.31 190 SER A N 1
ATOM 1578 C CA . SER A 1 190 ? -13.192 22.606 11.706 1.00 90.31 190 SER A CA 1
ATOM 1579 C C . SER A 1 190 ? -11.836 22.956 12.320 1.00 90.31 190 SER A C 1
ATOM 1581 O O . SER A 1 190 ? -10.865 23.260 11.619 1.00 90.31 190 SER A O 1
ATOM 1583 N N . SER A 1 191 ? -11.740 22.848 13.647 1.00 91.62 191 SER A N 1
ATOM 1584 C CA . SER A 1 191 ? -10.451 22.864 14.343 1.00 91.62 191 SER A CA 1
ATOM 1585 C C . SER A 1 191 ? -9.661 21.582 14.058 1.00 91.62 191 SER A C 1
ATOM 1587 O O . SER A 1 191 ? -10.233 20.572 13.641 1.00 91.62 191 SER A O 1
ATOM 1589 N N . MET A 1 192 ? -8.350 21.608 14.319 1.00 89.38 192 MET A N 1
ATOM 1590 C CA . MET A 1 192 ? -7.486 20.433 14.158 1.00 89.38 192 MET A CA 1
ATOM 1591 C C . MET A 1 192 ? -8.001 19.234 14.969 1.00 89.38 192 MET A C 1
ATOM 1593 O O . MET A 1 192 ? -8.168 18.148 14.430 1.00 89.38 192 MET A O 1
ATOM 1597 N N . ALA A 1 193 ? -8.346 19.444 16.244 1.00 90.12 193 ALA A N 1
ATOM 1598 C CA . ALA A 1 193 ? -8.833 18.378 17.120 1.00 90.12 193 ALA A CA 1
ATOM 1599 C C . ALA A 1 193 ? -10.135 17.731 16.612 1.00 90.12 193 ALA A C 1
ATOM 1601 O O . ALA A 1 193 ? -10.291 16.512 16.674 1.00 90.12 193 ALA A O 1
ATOM 1602 N N . LEU A 1 194 ? -11.059 18.535 16.070 1.00 90.75 194 LEU A N 1
ATOM 1603 C CA . LEU A 1 194 ? -12.292 18.024 15.465 1.00 90.75 194 LEU A CA 1
ATOM 1604 C C . LEU A 1 194 ? -12.012 17.266 14.166 1.00 90.75 194 LEU A C 1
ATOM 1606 O O . LEU A 1 194 ? -12.656 16.254 13.896 1.00 90.75 194 LEU A O 1
ATOM 1610 N N . GLN A 1 195 ? -11.047 17.733 13.370 1.00 90.75 195 GLN A N 1
ATOM 1611 C CA . GLN A 1 195 ? -10.653 17.044 12.150 1.00 90.75 195 GLN A CA 1
ATOM 1612 C C . GLN A 1 195 ? -10.017 15.690 12.453 1.00 90.75 195 GLN A C 1
ATOM 1614 O O . GLN A 1 195 ? -10.406 14.726 11.803 1.00 90.75 195 GLN A O 1
ATOM 1619 N N . THR A 1 196 ? -9.115 15.594 13.436 1.00 91.19 196 THR A N 1
ATOM 1620 C CA . THR A 1 196 ? -8.455 14.339 13.840 1.00 91.19 196 THR A CA 1
ATOM 1621 C C . THR A 1 196 ? -9.456 13.230 14.169 1.00 91.19 196 THR A C 1
ATOM 1623 O O . THR A 1 196 ? -9.228 12.077 13.820 1.00 91.19 196 THR A O 1
ATOM 1626 N N . GLY A 1 197 ? -10.581 13.568 14.807 1.00 89.44 197 GLY A N 1
ATOM 1627 C CA . GLY A 1 197 ? -11.645 12.608 15.124 1.00 89.44 197 GLY A CA 1
ATOM 1628 C C . GLY A 1 197 ? -12.600 12.291 13.966 1.00 89.44 197 GLY A C 1
ATOM 1629 O O . GLY A 1 197 ? -13.528 11.503 14.141 1.00 89.44 197 GLY A O 1
ATOM 1630 N N . SER A 1 198 ? -12.422 12.916 12.801 1.00 90.56 198 SER A N 1
ATOM 1631 C CA . SER A 1 198 ? -13.315 12.774 11.650 1.00 90.56 198 SER A CA 1
ATOM 1632 C C . SER A 1 198 ? -12.797 11.756 10.632 1.00 90.56 198 SER A C 1
ATOM 1634 O O . SER A 1 198 ? -11.598 11.519 10.512 1.00 90.56 198 SER A O 1
ATOM 1636 N N . GLN A 1 199 ? -13.696 11.234 9.794 1.00 87.06 199 GLN A N 1
ATOM 1637 C CA . GLN A 1 199 ? -13.342 10.359 8.663 1.00 87.06 199 GLN A CA 1
ATOM 1638 C C . GLN A 1 199 ? -12.495 11.056 7.581 1.00 87.06 199 GLN A C 1
ATOM 1640 O O . GLN A 1 199 ? -11.991 10.401 6.676 1.00 87.06 199 GLN A O 1
ATOM 1645 N N . ARG A 1 200 ? -12.356 12.387 7.649 1.00 88.00 200 ARG A N 1
ATOM 1646 C CA . ARG A 1 200 ? -11.569 13.198 6.708 1.00 88.00 200 ARG A CA 1
ATOM 1647 C C . ARG A 1 200 ? -10.130 13.400 7.179 1.00 88.00 200 ARG A C 1
ATOM 1649 O O . ARG A 1 200 ? -9.343 14.016 6.464 1.00 88.00 200 ARG A O 1
ATOM 1656 N N . ALA A 1 201 ? -9.802 12.948 8.391 1.00 91.56 201 ALA A N 1
ATOM 1657 C CA . ALA A 1 201 ? -8.452 13.031 8.914 1.00 91.56 201 ALA A CA 1
ATOM 1658 C C . ALA A 1 201 ? -7.495 12.256 8.008 1.00 91.56 201 ALA A C 1
ATOM 1660 O O . ALA A 1 201 ? -7.745 11.106 7.648 1.00 91.56 201 ALA A O 1
ATOM 1661 N N . ARG A 1 202 ? -6.376 12.889 7.673 1.00 92.19 202 ARG A N 1
ATOM 1662 C CA . ARG A 1 202 ? -5.241 12.226 7.038 1.00 92.19 202 ARG A CA 1
ATOM 1663 C C . ARG A 1 202 ? -4.138 12.101 8.066 1.00 92.19 202 ARG A C 1
ATOM 1665 O O . ARG A 1 202 ? -3.953 12.999 8.888 1.00 92.19 202 ARG A O 1
ATOM 1672 N N . PHE A 1 203 ? -3.406 11.001 8.003 1.00 93.00 203 PHE A N 1
ATOM 1673 C CA . PHE A 1 203 ? -2.345 10.710 8.950 1.00 93.00 203 PHE A CA 1
ATOM 1674 C C . PHE A 1 203 ? -1.031 10.495 8.219 1.00 93.00 203 PHE A C 1
ATOM 1676 O O . PHE A 1 203 ? -0.995 9.890 7.149 1.00 93.00 203 PHE A O 1
ATOM 1683 N N . GLN A 1 204 ? 0.046 10.989 8.814 1.00 92.56 204 GLN A N 1
ATOM 1684 C CA . GLN A 1 204 ? 1.405 10.701 8.388 1.00 92.56 204 GLN A CA 1
ATOM 1685 C C . GLN A 1 204 ? 2.013 9.691 9.358 1.00 92.56 204 GLN A C 1
ATOM 1687 O O . GLN A 1 204 ? 1.834 9.832 10.568 1.00 92.56 204 GLN A O 1
ATOM 1692 N N . LEU A 1 205 ? 2.727 8.698 8.829 1.00 92.69 205 LEU A N 1
ATOM 1693 C CA . LEU A 1 205 ? 3.499 7.732 9.611 1.00 92.69 205 LEU A CA 1
ATOM 1694 C C . LEU A 1 205 ? 4.870 8.314 9.976 1.00 92.69 205 LEU A C 1
ATOM 1696 O O . LEU A 1 205 ? 5.527 8.921 9.128 1.00 92.69 205 LEU A O 1
ATOM 1700 N N . ASN A 1 206 ? 5.302 8.116 11.220 1.00 92.69 206 ASN A N 1
ATOM 1701 C CA . ASN A 1 206 ? 6.600 8.572 11.697 1.00 92.69 206 ASN A CA 1
ATOM 1702 C C . ASN A 1 206 ? 7.738 7.757 11.055 1.00 92.69 206 ASN A C 1
ATOM 1704 O O . ASN A 1 206 ? 7.779 6.536 11.237 1.00 92.69 206 ASN A O 1
ATOM 1708 N N . PRO A 1 207 ? 8.684 8.399 10.349 1.00 90.69 207 PRO A N 1
ATOM 1709 C CA . PRO A 1 207 ? 9.809 7.707 9.729 1.00 90.69 207 PRO A CA 1
ATOM 1710 C C . PRO A 1 207 ? 10.834 7.112 10.715 1.00 90.69 207 PRO A C 1
ATOM 1712 O O . PRO A 1 207 ? 11.542 6.200 10.305 1.00 90.69 207 PRO A O 1
ATOM 1715 N N . ASP A 1 208 ? 10.916 7.558 11.980 1.00 87.06 208 ASP A N 1
ATOM 1716 C CA . ASP A 1 208 ? 11.915 7.082 12.975 1.00 87.06 208 ASP A CA 1
ATOM 1717 C C . ASP A 1 208 ? 11.452 5.838 13.769 1.00 87.06 208 ASP A C 1
ATOM 1719 O O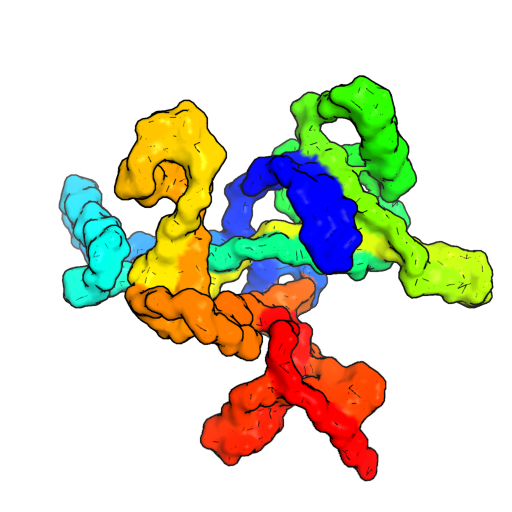 . ASP A 1 208 ? 12.087 5.478 14.755 1.00 87.06 208 ASP A O 1
ATOM 1723 N N . ASN A 1 209 ? 10.316 5.217 13.410 1.00 87.31 209 ASN A N 1
ATOM 1724 C CA . ASN A 1 209 ? 9.691 4.108 14.160 1.00 87.31 209 ASN A CA 1
ATOM 1725 C C . ASN A 1 209 ? 9.588 4.387 15.680 1.00 87.31 209 ASN A C 1
ATOM 1727 O O . ASN A 1 209 ? 9.999 3.590 16.527 1.00 87.31 209 ASN A O 1
ATOM 1731 N N . ARG A 1 210 ? 9.116 5.590 16.033 1.00 87.06 210 ARG A N 1
ATOM 1732 C CA . ARG A 1 210 ? 8.993 6.062 17.420 1.00 87.06 210 ARG A CA 1
ATOM 1733 C C . ARG A 1 210 ? 7.643 6.722 17.671 1.00 87.06 210 ARG A C 1
ATOM 1735 O O . ARG A 1 210 ? 7.011 7.267 16.769 1.00 87.06 210 ARG A O 1
ATOM 1742 N N . GLY A 1 211 ? 7.247 6.756 18.943 1.00 86.25 211 GLY A N 1
ATOM 1743 C CA . GLY A 1 211 ? 6.020 7.422 19.395 1.00 86.25 211 GLY A CA 1
ATOM 1744 C C . GLY A 1 211 ? 6.112 8.948 19.536 1.00 86.25 211 GLY A C 1
ATOM 1745 O O . GLY A 1 211 ? 5.13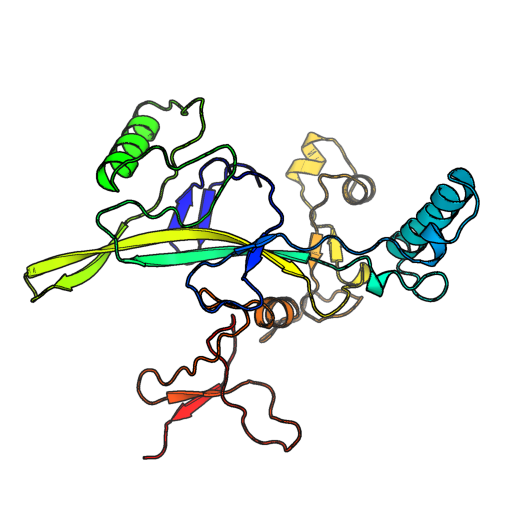6 9.567 19.946 1.00 86.25 211 GLY A O 1
ATOM 1746 N N . TYR A 1 212 ? 7.265 9.558 19.243 1.00 85.69 212 TYR A N 1
ATOM 1747 C CA . TYR A 1 212 ? 7.455 11.010 19.263 1.00 85.69 212 TYR A CA 1
ATOM 1748 C C . TYR A 1 212 ? 8.048 11.493 17.939 1.00 85.69 212 TYR A C 1
ATOM 1750 O O . TYR A 1 212 ? 8.820 10.782 17.295 1.00 85.69 212 TYR A O 1
ATOM 1758 N N . TRP A 1 213 ? 7.686 12.711 17.545 1.00 86.38 213 TRP A N 1
ATOM 1759 C CA . TRP A 1 213 ? 8.043 13.297 16.256 1.00 86.38 213 TRP A CA 1
ATOM 1760 C C . TRP A 1 213 ? 9.208 14.278 16.390 1.00 86.38 213 TRP A C 1
ATOM 1762 O O . TRP A 1 213 ? 9.251 15.066 17.332 1.00 86.38 213 TRP A O 1
ATOM 1772 N N . SER A 1 214 ? 10.128 14.249 15.425 1.00 82.12 214 SER A N 1
ATOM 1773 C CA . SER A 1 214 ? 11.204 15.233 15.277 1.00 82.12 214 SER A CA 1
ATOM 1774 C C . SER A 1 214 ? 11.297 15.681 13.820 1.00 82.12 214 SER A C 1
ATOM 1776 O O . SER A 1 214 ? 11.389 14.827 12.938 1.00 82.12 214 SER A O 1
ATOM 1778 N N . GLU A 1 215 ? 11.305 16.991 13.573 1.00 78.25 215 GLU A N 1
ATOM 1779 C CA . GLU A 1 215 ? 11.312 17.570 12.215 1.00 78.25 215 GLU A CA 1
ATOM 1780 C C . GLU A 1 215 ? 12.717 17.658 11.589 1.00 78.25 215 GLU A C 1
ATOM 1782 O O . GLU A 1 215 ? 12.852 17.840 10.386 1.00 78.25 215 GLU A O 1
ATOM 1787 N N . GLU A 1 216 ? 13.780 17.520 12.384 1.00 71.69 216 GLU A N 1
ATOM 1788 C CA . GLU A 1 216 ? 15.144 17.900 11.974 1.00 71.69 216 GLU A CA 1
ATOM 1789 C C . GLU A 1 216 ? 15.987 16.749 11.403 1.00 71.69 216 GLU A C 1
ATOM 1791 O O . GLU A 1 216 ? 17.194 16.889 11.207 1.00 71.69 216 GLU A O 1
ATOM 1796 N N . LYS A 1 217 ? 15.386 15.585 11.146 1.00 74.31 217 LYS A N 1
ATOM 1797 C CA . LYS A 1 217 ? 16.133 14.398 10.721 1.00 74.31 217 LYS A CA 1
ATOM 1798 C C . LYS A 1 217 ? 15.903 14.073 9.253 1.00 74.31 217 LYS A C 1
ATOM 1800 O O . LYS A 1 217 ? 14.783 13.801 8.827 1.00 74.31 217 LYS A O 1
ATOM 1805 N N . ALA A 1 218 ? 17.001 14.008 8.506 1.00 75.12 218 ALA A N 1
ATOM 1806 C CA . ALA A 1 218 ? 17.041 13.302 7.236 1.00 75.12 218 ALA A CA 1
ATOM 1807 C C . ALA A 1 218 ? 17.209 11.802 7.513 1.00 75.12 218 ALA A C 1
ATOM 1809 O O . ALA A 1 218 ? 18.169 11.385 8.162 1.00 75.12 218 ALA A O 1
ATOM 1810 N N . TYR A 1 219 ? 16.274 10.994 7.022 1.00 75.19 219 TYR A N 1
ATOM 1811 C CA . TYR A 1 219 ? 16.323 9.542 7.161 1.00 75.19 219 TYR A CA 1
ATOM 1812 C C . TYR A 1 219 ? 16.857 8.940 5.869 1.00 75.19 219 TYR A C 1
ATOM 1814 O O . TYR A 1 219 ? 16.305 9.189 4.798 1.00 75.19 219 TYR A O 1
ATOM 1822 N N . GLN A 1 220 ? 17.911 8.130 5.974 1.00 78.50 220 GLN A N 1
ATOM 1823 C CA . GLN A 1 220 ? 18.330 7.280 4.863 1.00 78.50 220 GLN A CA 1
ATOM 1824 C C . GLN A 1 220 ? 17.263 6.197 4.673 1.00 78.50 220 GLN A C 1
ATOM 1826 O O . GLN A 1 220 ? 16.421 6.319 3.786 1.00 78.50 220 GLN A O 1
ATOM 1831 N N . ARG A 1 221 ? 17.193 5.220 5.581 1.00 86.62 221 ARG A N 1
ATOM 1832 C CA . ARG A 1 221 ? 16.106 4.233 5.668 1.00 86.62 221 ARG A CA 1
ATOM 1833 C C . ARG A 1 221 ? 15.053 4.707 6.668 1.00 86.62 221 ARG A C 1
ATOM 1835 O O . ARG A 1 221 ? 15.394 5.106 7.778 1.00 86.62 221 ARG A O 1
ATOM 1842 N N . SER A 1 222 ? 13.792 4.703 6.257 1.00 90.31 222 SER A N 1
ATOM 1843 C CA . SER A 1 222 ? 12.644 5.102 7.073 1.00 90.31 222 SER A CA 1
ATOM 1844 C C . SER A 1 222 ? 11.819 3.891 7.498 1.00 90.31 222 SER A C 1
ATOM 1846 O O . SER A 1 222 ? 11.863 2.844 6.858 1.00 90.31 222 SER A O 1
ATOM 1848 N N . PHE A 1 223 ? 10.997 4.049 8.534 1.00 91.75 223 PHE A N 1
ATOM 1849 C CA . PHE A 1 223 ? 10.096 2.993 8.992 1.00 91.75 223 PHE A CA 1
ATOM 1850 C C . PHE A 1 223 ? 9.131 2.512 7.899 1.00 91.75 223 PHE A C 1
ATOM 1852 O O . PHE A 1 223 ? 8.815 1.330 7.830 1.00 91.75 223 PHE A O 1
ATOM 1859 N N . LEU A 1 224 ? 8.697 3.403 6.999 1.00 92.12 224 LEU A N 1
ATOM 1860 C CA . LEU A 1 224 ? 7.884 3.001 5.852 1.00 92.12 224 LEU A CA 1
ATOM 1861 C C . LEU A 1 224 ? 8.648 2.048 4.924 1.00 92.12 224 LEU A C 1
ATOM 1863 O O . LEU A 1 224 ? 8.039 1.119 4.405 1.00 92.12 224 LEU A O 1
ATOM 1867 N N . ASP A 1 225 ? 9.959 2.239 4.752 1.00 92.00 225 ASP A N 1
ATOM 1868 C CA . ASP A 1 225 ? 10.778 1.326 3.951 1.00 92.00 225 ASP A CA 1
ATOM 1869 C C . ASP A 1 225 ? 10.777 -0.076 4.584 1.00 92.00 225 ASP A C 1
ATOM 1871 O O . ASP A 1 225 ? 10.493 -1.042 3.890 1.00 92.00 225 ASP A O 1
ATOM 1875 N N . GLU A 1 226 ? 10.933 -0.201 5.909 1.00 91.19 226 GLU A N 1
ATOM 1876 C CA . GLU A 1 226 ? 10.840 -1.499 6.614 1.00 91.19 226 GLU A CA 1
ATOM 1877 C C . GLU A 1 226 ? 9.473 -2.196 6.456 1.00 91.19 226 GLU A C 1
ATOM 1879 O O . GLU A 1 226 ? 9.372 -3.427 6.499 1.00 91.19 226 GLU A O 1
ATOM 1884 N N . LEU A 1 227 ? 8.392 -1.422 6.320 1.00 93.62 227 LEU A N 1
ATOM 1885 C CA . LEU A 1 227 ? 7.058 -1.965 6.060 1.00 93.62 227 LEU A CA 1
ATOM 1886 C C . LEU A 1 227 ? 6.916 -2.414 4.602 1.00 93.62 227 LEU A C 1
ATOM 1888 O O . LEU A 1 227 ? 6.385 -3.494 4.352 1.00 93.62 227 LEU A O 1
ATOM 1892 N N . MET A 1 228 ? 7.416 -1.617 3.655 1.00 93.00 228 MET A N 1
ATOM 1893 C CA . MET A 1 228 ? 7.397 -1.934 2.224 1.00 93.00 228 MET A CA 1
ATOM 1894 C C . MET A 1 228 ? 8.281 -3.144 1.887 1.00 93.00 228 MET A C 1
ATOM 1896 O O . MET A 1 228 ? 7.892 -3.951 1.050 1.00 93.00 228 MET A O 1
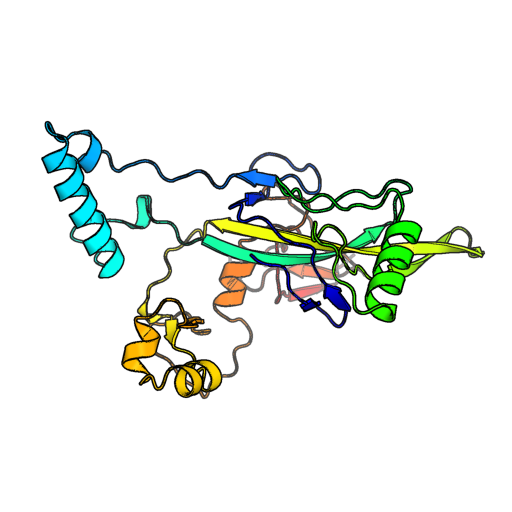ATOM 1900 N N . GLU A 1 229 ? 9.392 -3.346 2.601 1.00 92.50 229 GLU A N 1
ATOM 1901 C CA . GLU A 1 229 ? 10.280 -4.517 2.474 1.00 92.50 229 GLU A CA 1
ATOM 1902 C C . GLU A 1 229 ? 9.594 -5.853 2.805 1.00 92.50 229 GLU A C 1
ATOM 1904 O O . GLU A 1 229 ? 10.083 -6.918 2.433 1.00 92.50 229 GLU A O 1
ATOM 1909 N N . GLN A 1 230 ? 8.446 -5.830 3.488 1.00 92.94 230 GLN A N 1
ATOM 1910 C CA . GLN A 1 230 ? 7.650 -7.036 3.743 1.00 92.94 230 GLN A CA 1
ATOM 1911 C C . GLN A 1 230 ? 6.777 -7.425 2.546 1.00 92.94 230 GLN A C 1
ATOM 1913 O O . GLN A 1 230 ? 6.271 -8.549 2.500 1.00 92.94 230 GLN A O 1
ATOM 1918 N N . ILE A 1 231 ? 6.572 -6.509 1.603 1.00 94.44 231 ILE A N 1
ATOM 1919 C CA . ILE A 1 231 ? 5.641 -6.669 0.496 1.00 94.44 231 ILE A CA 1
ATOM 1920 C C . ILE A 1 231 ? 6.365 -7.349 -0.677 1.00 94.44 231 ILE A C 1
ATOM 1922 O O . ILE A 1 231 ? 7.403 -6.849 -1.121 1.00 94.44 231 ILE A O 1
ATOM 1926 N N . PRO A 1 232 ? 5.840 -8.476 -1.192 1.00 93.69 232 PRO A N 1
ATOM 1927 C CA . PRO A 1 232 ? 6.416 -9.124 -2.360 1.00 93.69 232 PRO A CA 1
ATOM 1928 C C . PRO A 1 232 ? 6.033 -8.389 -3.653 1.00 93.69 232 PRO A C 1
ATOM 1930 O O . PRO A 1 232 ? 4.999 -7.724 -3.728 1.00 93.69 232 PRO A O 1
ATOM 1933 N N . GLY A 1 233 ? 6.848 -8.570 -4.688 1.00 89.94 233 GLY A N 1
ATOM 1934 C CA . GLY A 1 233 ? 6.592 -8.107 -6.046 1.00 89.94 233 GLY A CA 1
ATOM 1935 C C . GLY A 1 233 ? 5.549 -8.957 -6.783 1.00 89.94 233 GLY A C 1
ATOM 1936 O O . GLY A 1 233 ? 4.594 -9.484 -6.204 1.00 89.94 233 GLY A O 1
ATOM 1937 N N . LYS A 1 234 ? 5.687 -9.073 -8.107 1.00 87.50 234 LYS A N 1
ATOM 1938 C CA . LYS A 1 234 ? 4.705 -9.758 -8.971 1.00 87.50 234 LYS A CA 1
ATOM 1939 C C . LYS A 1 234 ? 4.771 -11.292 -8.930 1.00 87.50 234 LYS A C 1
ATOM 1941 O O . LYS A 1 234 ? 3.797 -11.919 -9.333 1.00 87.50 234 LYS A O 1
ATOM 1946 N N . ASP A 1 235 ? 5.850 -11.858 -8.381 1.00 88.06 235 ASP A N 1
ATOM 1947 C CA . ASP A 1 235 ? 6.051 -13.304 -8.152 1.00 88.06 235 ASP A CA 1
ATOM 1948 C C . ASP A 1 235 ? 5.567 -13.782 -6.764 1.00 88.06 235 ASP A C 1
ATOM 1950 O O . ASP A 1 235 ? 5.776 -14.931 -6.363 1.00 88.06 235 ASP A O 1
ATOM 1954 N N . ASN A 1 236 ? 4.887 -12.892 -6.033 1.00 91.38 236 ASN A N 1
ATOM 1955 C CA . ASN A 1 236 ? 4.223 -13.132 -4.751 1.00 91.38 236 ASN A CA 1
ATOM 1956 C C . ASN A 1 236 ? 5.158 -13.597 -3.614 1.00 91.38 236 ASN A C 1
ATOM 1958 O O . ASN A 1 236 ? 6.381 -13.513 -3.690 1.00 91.38 236 ASN A O 1
ATOM 1962 N N . TYR A 1 237 ? 4.581 -14.045 -2.495 1.00 92.19 237 TYR A N 1
ATOM 1963 C CA . TYR A 1 237 ? 5.338 -14.382 -1.281 1.00 92.19 237 TYR A CA 1
ATOM 1964 C C . TYR A 1 237 ? 6.420 -15.462 -1.449 1.00 92.19 237 TYR A C 1
ATOM 1966 O O . TYR A 1 237 ? 7.462 -15.340 -0.800 1.00 92.19 237 TYR A O 1
ATOM 1974 N N . PRO A 1 238 ? 6.237 -16.511 -2.279 1.00 92.38 238 PRO A N 1
ATOM 1975 C CA . PRO A 1 238 ? 7.267 -17.532 -2.460 1.00 92.38 238 PRO A CA 1
ATOM 1976 C C . PRO A 1 238 ? 8.452 -17.079 -3.331 1.00 92.38 238 PRO A C 1
ATOM 1978 O O . PRO A 1 238 ? 9.340 -17.897 -3.603 1.00 92.38 238 PRO A O 1
ATOM 1981 N N . ALA A 1 239 ? 8.462 -15.831 -3.813 1.00 89.50 239 ALA A N 1
ATOM 1982 C CA . ALA A 1 239 ? 9.540 -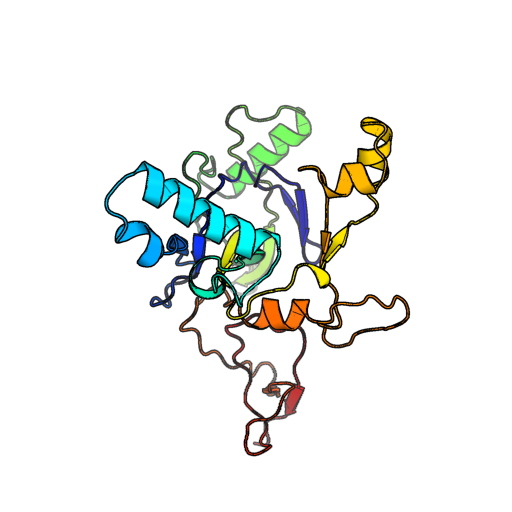15.290 -4.624 1.00 89.50 239 ALA A CA 1
ATOM 1983 C C . ALA A 1 239 ? 10.885 -15.367 -3.889 1.00 89.50 239 ALA A C 1
ATOM 1985 O O . ALA A 1 239 ? 11.008 -14.987 -2.723 1.00 89.50 239 ALA A O 1
ATOM 1986 N N . ASN A 1 240 ? 11.896 -15.862 -4.596 1.00 90.25 240 ASN A N 1
ATOM 1987 C CA . ASN A 1 240 ? 13.286 -15.850 -4.163 1.00 90.25 240 ASN A CA 1
ATOM 1988 C C . ASN A 1 240 ? 14.141 -15.541 -5.390 1.00 90.25 240 ASN A C 1
ATOM 1990 O O . ASN A 1 240 ? 14.487 -16.446 -6.149 1.00 90.25 240 ASN A O 1
ATOM 1994 N N . ILE A 1 241 ? 14.352 -14.250 -5.629 1.00 88.38 241 ILE A N 1
ATOM 1995 C CA . ILE A 1 241 ? 15.009 -13.724 -6.826 1.00 88.38 241 ILE A CA 1
ATOM 1996 C C . ILE A 1 241 ? 16.250 -12.975 -6.374 1.00 88.38 241 ILE A C 1
ATOM 1998 O O . ILE A 1 241 ? 16.198 -12.202 -5.421 1.00 88.38 241 ILE A O 1
ATOM 2002 N N . THR A 1 242 ? 17.361 -13.202 -7.058 1.00 88.38 242 THR A N 1
ATOM 2003 C CA . THR A 1 242 ? 18.621 -12.504 -6.814 1.00 88.38 242 THR A CA 1
ATOM 2004 C C . THR A 1 242 ? 18.858 -11.499 -7.931 1.00 88.38 242 THR A C 1
ATOM 2006 O O . THR A 1 242 ? 18.736 -11.845 -9.107 1.00 88.38 242 THR A O 1
ATOM 2009 N N . ASP A 1 243 ? 19.192 -10.263 -7.566 1.00 84.25 243 ASP A N 1
ATOM 2010 C CA . ASP A 1 243 ? 19.625 -9.252 -8.528 1.00 84.25 243 ASP A CA 1
ATOM 2011 C C . ASP A 1 243 ? 21.146 -9.330 -8.702 1.00 84.25 243 ASP A C 1
ATOM 2013 O O . ASP A 1 243 ? 21.901 -8.967 -7.796 1.00 84.25 243 ASP A O 1
ATOM 2017 N N . ASP A 1 244 ? 21.558 -9.838 -9.865 1.00 83.81 244 ASP A N 1
ATOM 2018 C CA . ASP A 1 244 ? 22.951 -9.936 -10.315 1.00 83.81 244 ASP A CA 1
ATOM 2019 C C . ASP A 1 244 ? 23.219 -9.017 -11.530 1.00 83.81 244 ASP A C 1
ATOM 2021 O O . ASP A 1 244 ? 24.154 -9.242 -12.316 1.00 83.81 244 ASP A O 1
ATOM 2025 N N . MET A 1 245 ? 22.370 -8.005 -11.757 1.00 77.94 245 MET A N 1
ATOM 2026 C CA . MET A 1 245 ? 22.440 -7.185 -12.962 1.00 77.94 245 MET A CA 1
ATOM 2027 C C . MET A 1 245 ? 23.793 -6.461 -13.063 1.00 77.94 245 MET A C 1
ATOM 2029 O O . MET A 1 245 ? 24.351 -5.947 -12.094 1.00 77.94 245 MET A O 1
ATOM 2033 N N . PHE A 1 246 ? 24.364 -6.456 -14.271 1.00 79.12 246 PHE A N 1
ATOM 2034 C CA . PHE A 1 246 ? 25.687 -5.887 -14.567 1.00 79.12 246 PHE A CA 1
ATOM 2035 C C . PHE A 1 246 ? 26.868 -6.489 -13.772 1.00 79.12 246 PHE A C 1
ATOM 2037 O O . PHE A 1 246 ? 27.926 -5.865 -13.685 1.00 79.12 246 PHE A O 1
ATOM 2044 N N . GLY A 1 247 ? 26.731 -7.705 -13.226 1.00 80.12 247 GLY A N 1
ATOM 2045 C CA . GLY A 1 247 ? 27.808 -8.384 -12.490 1.00 80.12 247 GLY A CA 1
ATOM 2046 C C . GLY A 1 247 ? 27.998 -7.889 -11.051 1.00 80.12 247 GLY A C 1
ATOM 2047 O O . GLY A 1 247 ? 29.034 -8.165 -10.434 1.00 80.12 247 GLY A O 1
ATOM 2048 N N . TYR A 1 248 ? 27.013 -7.163 -10.522 1.00 84.56 248 TYR A N 1
ATOM 2049 C CA . TYR A 1 248 ? 26.941 -6.750 -9.126 1.00 84.56 248 TYR A CA 1
ATOM 2050 C C . TYR A 1 248 ? 25.816 -7.511 -8.443 1.00 84.56 248 TYR A C 1
ATOM 2052 O O . TYR A 1 248 ? 24.693 -7.493 -8.929 1.00 84.56 248 TYR A O 1
ATOM 2060 N N . THR A 1 249 ? 26.116 -8.147 -7.315 1.00 86.62 249 THR A N 1
ATOM 2061 C CA . THR A 1 249 ? 25.089 -8.803 -6.502 1.00 86.62 249 THR A CA 1
ATOM 2062 C C . THR A 1 249 ? 24.585 -7.820 -5.451 1.00 86.62 249 THR A C 1
ATOM 2064 O O . THR A 1 249 ? 25.383 -7.135 -4.796 1.00 86.62 249 THR A O 1
ATOM 2067 N N . ALA A 1 250 ? 23.263 -7.740 -5.304 1.00 88.12 250 ALA A N 1
ATOM 2068 C CA . ALA A 1 250 ? 22.619 -6.956 -4.260 1.00 88.12 250 ALA A CA 1
ATOM 2069 C C . ALA A 1 250 ? 22.612 -7.711 -2.919 1.00 88.12 250 ALA A C 1
ATOM 2071 O O . ALA A 1 250 ? 22.220 -8.875 -2.829 1.00 88.12 250 ALA A O 1
ATOM 2072 N N . PHE A 1 251 ? 22.999 -7.018 -1.853 1.00 87.38 251 PHE A N 1
ATOM 2073 C CA . PHE A 1 251 ? 23.024 -7.509 -0.480 1.00 87.38 251 PHE A CA 1
ATOM 2074 C C . PHE A 1 251 ? 22.118 -6.655 0.406 1.00 87.38 251 PHE A C 1
ATOM 2076 O O . PHE A 1 251 ? 21.927 -5.455 0.180 1.00 87.38 251 PHE A O 1
ATOM 2083 N N . ALA A 1 252 ? 21.558 -7.279 1.438 1.00 85.25 252 ALA A N 1
ATOM 2084 C CA . ALA A 1 252 ? 20.794 -6.588 2.460 1.00 85.25 252 ALA A CA 1
ATOM 2085 C C . ALA A 1 252 ? 21.663 -5.551 3.191 1.00 85.25 252 ALA A C 1
ATOM 2087 O O . ALA A 1 252 ? 22.876 -5.709 3.348 1.00 85.25 252 ALA A O 1
ATOM 2088 N N . LEU A 1 253 ? 21.035 -4.463 3.641 1.00 81.94 253 LEU A N 1
ATOM 2089 C CA . LEU A 1 253 ? 21.713 -3.470 4.475 1.00 81.94 253 LEU A CA 1
ATOM 2090 C C . LEU A 1 253 ? 22.154 -4.072 5.811 1.00 81.94 253 LEU A C 1
ATOM 2092 O O . LEU A 1 253 ? 23.288 -3.844 6.241 1.00 81.94 253 LEU A O 1
ATOM 2096 N N . ASP A 1 254 ? 21.253 -4.831 6.431 1.00 80.50 254 ASP A N 1
ATOM 2097 C CA . ASP A 1 254 ? 21.479 -5.484 7.712 1.00 80.50 254 ASP A CA 1
ATOM 2098 C C . ASP A 1 254 ? 22.232 -6.806 7.480 1.00 80.50 254 ASP A C 1
ATOM 2100 O O . ASP A 1 254 ? 21.793 -7.605 6.642 1.00 80.50 254 ASP A O 1
ATOM 2104 N N . PRO A 1 255 ? 23.361 -7.034 8.175 1.00 74.38 255 PRO A N 1
ATOM 2105 C CA . PRO A 1 255 ? 24.076 -8.301 8.102 1.00 74.38 255 PRO A CA 1
ATOM 2106 C C . PRO A 1 255 ? 23.252 -9.428 8.736 1.00 74.38 255 PRO A C 1
ATOM 2108 O O . PRO A 1 255 ? 22.300 -9.184 9.483 1.00 74.38 255 PRO A O 1
ATOM 2111 N N . ASP A 1 256 ? 23.623 -10.666 8.427 1.00 77.06 256 ASP A N 1
ATOM 2112 C CA . ASP A 1 256 ? 23.042 -11.851 9.057 1.00 77.06 256 ASP A CA 1
ATOM 2113 C C . ASP A 1 256 ? 23.418 -11.950 10.549 1.00 77.06 256 ASP A C 1
ATOM 2115 O O . ASP A 1 256 ? 24.281 -11.209 11.028 1.00 77.06 256 ASP A O 1
ATOM 2119 N N . GLU A 1 257 ? 22.805 -12.884 11.284 1.00 74.50 257 GLU A N 1
ATOM 2120 C CA . GLU A 1 257 ? 23.091 -13.118 12.714 1.00 74.50 257 GLU A CA 1
ATOM 2121 C C . GLU A 1 257 ? 24.588 -13.387 12.978 1.00 74.50 257 GLU A C 1
ATOM 2123 O O . GLU A 1 257 ? 25.123 -12.968 14.004 1.00 74.50 257 GLU A O 1
ATOM 2128 N N . ASP A 1 258 ? 25.281 -13.983 12.003 1.00 75.12 258 ASP A N 1
ATOM 2129 C CA . ASP A 1 258 ? 26.721 -14.269 12.027 1.00 75.12 258 ASP A CA 1
ATOM 2130 C C . ASP A 1 258 ? 27.603 -13.111 11.510 1.00 75.12 258 ASP A C 1
ATOM 2132 O O . ASP A 1 258 ? 28.814 -13.262 11.347 1.00 75.12 258 ASP A O 1
ATOM 2136 N N . GLY A 1 259 ? 27.017 -11.947 11.208 1.00 77.50 259 GLY A N 1
ATOM 2137 C CA . GLY A 1 259 ? 27.729 -10.771 10.696 1.00 77.50 259 GLY A CA 1
ATOM 2138 C C . GLY A 1 259 ? 28.087 -10.827 9.205 1.00 77.50 259 GLY A C 1
ATOM 2139 O O . GLY A 1 259 ? 28.752 -9.919 8.709 1.00 77.50 259 GLY A O 1
ATOM 2140 N N . ASN A 1 260 ? 27.648 -11.864 8.486 1.00 79.12 260 ASN A N 1
ATOM 2141 C CA . ASN A 1 260 ? 27.906 -12.032 7.055 1.00 79.12 260 ASN A CA 1
ATOM 2142 C C . ASN A 1 260 ? 26.920 -11.229 6.194 1.00 79.12 260 ASN A C 1
ATOM 2144 O O . ASN A 1 260 ? 25.760 -11.039 6.562 1.00 79.12 260 ASN A O 1
ATOM 2148 N N . ASP A 1 261 ? 27.365 -10.787 5.015 1.00 82.19 261 ASP A N 1
ATOM 2149 C CA . ASP A 1 261 ? 26.488 -10.115 4.055 1.00 82.19 261 ASP A CA 1
ATOM 2150 C C . ASP A 1 261 ? 25.461 -11.105 3.485 1.00 82.19 261 ASP A C 1
ATOM 2152 O O . ASP A 1 261 ? 25.802 -12.106 2.849 1.00 82.19 261 ASP A O 1
ATOM 2156 N N . ARG A 1 262 ? 24.175 -10.809 3.693 1.00 85.81 262 ARG A N 1
ATOM 2157 C CA . ARG A 1 262 ? 23.069 -11.624 3.185 1.00 85.81 262 ARG A CA 1
ATOM 2158 C C . ARG A 1 262 ? 22.664 -11.154 1.795 1.00 85.81 262 ARG A C 1
ATOM 2160 O O . ARG A 1 262 ? 22.330 -9.982 1.622 1.00 85.81 262 ARG A O 1
ATOM 2167 N N . VAL A 1 263 ? 22.630 -12.063 0.820 1.00 87.44 263 VAL A N 1
ATOM 2168 C CA . VAL A 1 263 ? 22.100 -11.760 -0.522 1.00 87.44 263 VAL A CA 1
ATOM 2169 C C . VAL A 1 263 ? 20.653 -11.278 -0.398 1.00 87.44 263 VAL A C 1
ATOM 2171 O O . VAL A 1 263 ? 19.845 -11.860 0.332 1.00 87.44 263 VAL A O 1
ATOM 2174 N N . LEU A 1 264 ? 20.338 -10.177 -1.073 1.00 89.38 264 LEU A N 1
ATOM 2175 C CA . LEU A 1 264 ? 19.017 -9.569 -1.032 1.00 89.38 264 LEU A CA 1
ATOM 2176 C C . LEU A 1 264 ? 18.034 -10.375 -1.885 1.00 89.38 264 LEU A C 1
ATOM 2178 O O . LEU A 1 264 ? 18.322 -10.694 -3.037 1.00 89.38 264 LEU A O 1
ATOM 2182 N N . ASN A 1 265 ? 16.846 -10.644 -1.342 1.00 91.12 265 ASN A N 1
ATOM 2183 C CA . ASN A 1 265 ? 15.751 -11.195 -2.130 1.00 91.12 265 ASN A CA 1
ATOM 2184 C C . ASN A 1 265 ? 15.047 -10.068 -2.900 1.00 91.12 265 ASN A C 1
ATOM 2186 O O . ASN A 1 265 ? 14.135 -9.429 -2.383 1.00 91.12 265 ASN A O 1
ATOM 2190 N N . ALA A 1 266 ? 15.439 -9.864 -4.154 1.00 89.44 266 ALA A N 1
ATOM 2191 C CA . ALA A 1 266 ? 14.856 -8.883 -5.068 1.00 89.44 266 ALA A CA 1
ATOM 2192 C C . ALA A 1 266 ? 13.386 -9.172 -5.441 1.00 89.44 266 ALA A C 1
ATOM 2194 O O . ALA A 1 266 ? 12.746 -8.364 -6.108 1.00 89.44 266 ALA A O 1
ATOM 2195 N N . GLY A 1 267 ? 12.821 -10.300 -4.993 1.00 89.81 267 GLY A N 1
ATOM 2196 C CA . GLY A 1 267 ? 11.389 -10.586 -5.094 1.00 89.81 267 GLY A CA 1
ATOM 2197 C C . GLY A 1 267 ? 10.509 -9.722 -4.181 1.00 89.81 267 GLY A C 1
ATOM 2198 O O . GLY A 1 267 ? 9.288 -9.820 -4.266 1.00 89.81 267 GLY A O 1
ATOM 2199 N N . TYR A 1 268 ? 11.098 -8.898 -3.312 1.00 93.12 268 TYR A N 1
ATOM 2200 C CA . TYR A 1 268 ? 10.416 -7.975 -2.401 1.00 93.12 268 TYR A CA 1
ATOM 2201 C C . TYR A 1 268 ? 10.825 -6.526 -2.695 1.00 93.12 268 TYR A C 1
ATOM 2203 O O . TYR A 1 268 ? 11.863 -6.272 -3.310 1.00 93.12 268 TYR A O 1
ATOM 2211 N N . TYR A 1 269 ? 10.011 -5.550 -2.280 1.00 91.94 269 TYR A N 1
ATOM 2212 C CA . TYR A 1 269 ? 10.341 -4.148 -2.544 1.00 91.94 269 TYR A CA 1
ATOM 2213 C C . TYR A 1 269 ? 11.408 -3.626 -1.594 1.00 91.94 269 TYR A C 1
ATOM 2215 O O . TYR A 1 269 ? 11.173 -3.444 -0.404 1.00 91.94 269 TYR A O 1
ATOM 2223 N N . HIS A 1 270 ? 12.557 -3.269 -2.152 1.00 90.81 270 HIS A N 1
ATOM 2224 C CA . HIS A 1 270 ? 13.652 -2.666 -1.410 1.00 90.81 270 HIS A CA 1
ATOM 2225 C C . HIS A 1 270 ? 13.987 -1.300 -2.005 1.00 90.81 270 HIS A C 1
ATOM 2227 O O . HIS A 1 270 ? 14.219 -1.179 -3.205 1.00 90.81 270 HIS A O 1
ATOM 2233 N N . ARG A 1 271 ? 14.033 -0.259 -1.163 1.00 89.00 271 ARG A N 1
ATOM 2234 C CA . ARG A 1 271 ? 14.547 1.062 -1.568 1.00 89.00 271 ARG A CA 1
ATOM 2235 C C . ARG A 1 271 ? 16.057 1.174 -1.369 1.00 89.00 271 ARG A C 1
ATOM 2237 O O . ARG A 1 271 ? 16.721 1.889 -2.111 1.00 89.00 271 ARG A O 1
ATOM 2244 N N . TRP A 1 272 ? 16.588 0.478 -0.366 1.00 87.69 272 TRP A N 1
ATOM 2245 C CA . TRP A 1 272 ? 17.997 0.531 0.003 1.00 87.69 272 TRP A CA 1
ATOM 2246 C C . TRP A 1 272 ? 18.612 -0.858 0.056 1.00 87.69 272 TRP A C 1
ATOM 2248 O O . TRP A 1 272 ? 18.028 -1.787 0.610 1.00 87.69 272 TRP A O 1
ATOM 2258 N N . PHE A 1 273 ? 19.817 -0.971 -0.486 1.00 89.19 273 PHE A N 1
ATOM 2259 C CA . PHE A 1 273 ? 20.595 -2.198 -0.532 1.00 89.19 273 PHE A CA 1
ATOM 2260 C C . PHE A 1 273 ? 22.076 -1.862 -0.722 1.00 89.19 273 PHE A C 1
ATOM 2262 O O . PHE A 1 273 ? 22.429 -0.745 -1.109 1.00 89.19 273 PHE A O 1
ATOM 2269 N N . LYS A 1 274 ? 22.946 -2.825 -0.426 1.00 87.88 274 LYS A N 1
ATOM 2270 C CA . LYS A 1 274 ? 24.376 -2.760 -0.742 1.00 87.88 274 LYS A CA 1
ATOM 2271 C C . LYS A 1 274 ? 24.618 -3.495 -2.055 1.00 87.88 274 LYS A C 1
ATOM 2273 O O . LYS A 1 274 ? 23.911 -4.446 -2.364 1.00 87.88 274 LYS A O 1
ATOM 2278 N N . VAL A 1 275 ? 25.633 -3.091 -2.806 1.00 87.44 275 VAL A N 1
ATOM 2279 C CA . VAL A 1 275 ? 26.070 -3.809 -4.009 1.00 87.44 275 VAL A CA 1
ATOM 2280 C C . VAL A 1 275 ? 27.538 -4.165 -3.876 1.00 87.44 275 VAL A C 1
ATOM 2282 O O . VAL A 1 275 ? 28.342 -3.328 -3.463 1.00 87.44 275 VAL A O 1
ATOM 2285 N N . ALA A 1 276 ? 27.899 -5.392 -4.242 1.00 83.56 276 ALA A N 1
ATOM 2286 C CA . ALA A 1 276 ? 29.294 -5.797 -4.343 1.00 83.56 276 ALA A CA 1
ATOM 2287 C C . ALA A 1 276 ? 29.559 -6.433 -5.705 1.00 83.56 276 ALA A C 1
ATOM 2289 O O . ALA A 1 276 ? 28.726 -7.158 -6.252 1.00 83.56 276 ALA A O 1
ATOM 2290 N N . LYS A 1 277 ? 30.732 -6.131 -6.269 1.00 77.25 277 LYS A N 1
ATOM 2291 C CA . LYS A 1 277 ? 31.159 -6.730 -7.531 1.00 77.25 277 LYS A CA 1
ATOM 2292 C C . LYS A 1 277 ? 31.419 -8.209 -7.295 1.00 77.25 277 LYS A C 1
ATOM 2294 O O . LYS A 1 277 ? 32.158 -8.564 -6.376 1.00 77.25 277 LYS A O 1
ATOM 2299 N N . ARG A 1 278 ? 30.865 -9.056 -8.155 1.00 62.25 278 ARG A N 1
ATOM 2300 C CA . ARG A 1 278 ? 31.178 -10.480 -8.138 1.00 62.25 278 ARG A CA 1
ATOM 2301 C C . ARG A 1 278 ? 32.664 -10.652 -8.459 1.00 62.25 278 ARG A C 1
ATOM 2303 O O . ARG A 1 278 ? 33.120 -10.258 -9.533 1.00 62.25 278 ARG A O 1
ATOM 2310 N N . VAL A 1 279 ? 33.434 -11.167 -7.503 1.00 58.66 279 VAL A N 1
ATOM 2311 C CA . VAL A 1 279 ? 34.819 -11.577 -7.757 1.00 58.66 279 VAL A CA 1
ATOM 2312 C C . VAL A 1 279 ? 34.724 -12.890 -8.531 1.00 58.66 279 VAL A C 1
ATOM 2314 O O . VAL A 1 279 ? 34.244 -13.882 -7.986 1.00 58.66 279 VAL A O 1
ATOM 2317 N N . CYS A 1 280 ? 35.049 -12.840 -9.825 1.00 43.28 280 CYS A N 1
ATOM 2318 C CA . CYS A 1 280 ? 35.165 -14.023 -10.676 1.00 43.28 280 CYS A CA 1
ATOM 2319 C C . CYS A 1 280 ? 36.352 -14.889 -10.253 1.00 43.28 280 CYS A C 1
ATOM 2321 O O . CYS A 1 280 ? 37.394 -14.299 -9.882 1.00 43.28 280 CYS A O 1
#

Organism: Lingula anatina (NCBI:txid7574)

Foldseek 3Di:
DAWDWDQDPNDTKTDFGADDFAKAFDQPFLPFLHIDGDDAFDDDVCLVPDPDPVSSVVVVVQLVVCVVVVPCPSPNNCNHDFDKAKDKDKDWDWQDQADDASEDGDQEEQPDRHPVRLVVVVVVCVVVVDQDPSSHHMGKDKDFPDADVNHHTTIIIMHMYMHMDGFPDDQDPLQKDWDPPVVVCVVVVDDPVRLCPDPNTDIDGAQVSDSDHDPPDDDPHGPVQVRQQCGFDRSGNVQQDWDCPPQKTWWAPDADPVRHTHGDRPRTDHPDTDIDHDDD

Radius of gyration: 23.16 Å; chains: 1; bounding box: 61×46×66 Å

Sequence (280 aa):
MGEFAAVLNGVEFRTRHNDYKFVMPCRRSKDFHCTEDIPFPDVPPEVKNKATVQEQIAEMKEWFKAWKNQDKSHRDYTKYFKANLCYLEGAWMKSSAPLEESFDSDRHFLDATDWFDLHEKARFSAYSGRKDNLENFAYLPVTISGLINGTIPELAQWNYRILCHPLKKDIPFSHFRTVDDLHSRMAYKSSMALQTGSQRARFQLNPDNRGYWSEEKAYQRSFLDELMEQIPGKDNYPANITDDMFGYTAFALDPDEDGNDRVLNAGYYHRWFKVAKRVC

Secondary structure (DSSP, 8-state):
----EEEETTEEEE--------EEE-SS--STT-EEEPPPPPPPHHHHT-SSHHHHHHHHHHHHHHHHHT-TTT--GGGT---EEEEEEEEEEE--SS---SS--SS-----SSHHHHHHHHHHHHHHTPPPTT----B--EEEEEEETTTEEEEEEEEEEEEEEE-SS---GGGEEE---HHHHHHHT--HHHHHTSTT--EEEPTTSSSS--SS---SS-HHHHHHTTSB-TT-TT------GGGEEEE-SSPPTTSPPPBP-TTB--S--EEEE---

pLDDT: mean 84.46, std 10.56, range [43.28, 96.56]